Protein AF-A0A0F8YXJ5-F1 (afdb_monomer_lite)

Radius of gyration: 25.7 Å; chains: 1; bounding box: 85×58×63 Å

pLDDT: mean 85.73, std 15.36, range [35.12, 98.81]

Secondary structure (DSSP, 8-state):
--TTSS---HHHHHSS-HHHHHHHHHHHHTT----------GGG--SS---------PPPPPHHHHTT--TT------------------SSS---S-SPPSS-EEE---TT---BTT----TTSPPPPEEEEE-TT-EEEEEEEEEESS-EES-EEEEPPEEETTEEE-GGGEEEEEEEEP--TTT----TTS----TT-----BEEEEESS--SEE--BTTTTBEEEEEEEEEE--TTPPSEEEEEEEEEE-TTSPPEEEEEEEEE-SSPPPPGGG-S--B-----HHHHHHHHT--TTSHHHHHHHHHHHHHHHHTTB-------SSSSTT--S--SS----

InterPro domains:
  IPR025150 Glycoside hydrolase 123, catalytic domain [PF13320] (287-345)
  IPR053850 Glycoside hydrolase 123, N-terminal domain [PF22680] (141-253)

Structure (mmCIF, N/CA/C/O backbone):
data_AF-A0A0F8YXJ5-F1
#
_entry.id   AF-A0A0F8YXJ5-F1
#
loop_
_atom_site.group_PDB
_atom_site.id
_atom_site.type_symbol
_atom_site.label_atom_id
_atom_site.label_alt_id
_atom_site.label_comp_id
_atom_site.label_asym_id
_atom_site.label_entity_id
_atom_site.label_seq_id
_atom_site.pdbx_PDB_ins_code
_atom_site.Cartn_x
_atom_site.Cartn_y
_atom_site.Cartn_z
_atom_site.occupancy
_atom_site.B_iso_or_equiv
_atom_site.auth_seq_id
_atom_site.auth_comp_id
_atom_site.auth_asym_id
_atom_site.auth_atom_id
_atom_site.pdbx_PDB_model_num
ATOM 1 N N . LYS A 1 1 ? 3.476 -35.874 -25.634 1.00 48.56 1 LYS A N 1
ATOM 2 C CA . LYS A 1 1 ? 4.358 -35.783 -24.441 1.00 48.56 1 LYS A CA 1
ATOM 3 C C . LYS A 1 1 ? 3.962 -34.541 -23.647 1.00 48.56 1 LYS A C 1
ATOM 5 O O . LYS A 1 1 ? 4.053 -33.469 -24.218 1.00 48.56 1 LYS A O 1
ATOM 10 N N . GLY A 1 2 ? 3.468 -34.685 -22.413 1.00 49.31 2 GLY A 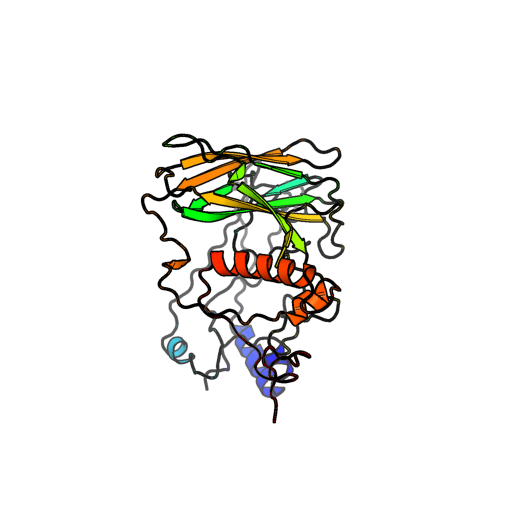N 1
ATOM 11 C CA . GLY A 1 2 ? 3.299 -33.595 -21.433 1.00 49.31 2 GLY A CA 1
ATOM 12 C C . GLY A 1 2 ? 2.369 -32.432 -21.817 1.00 49.31 2 GLY A C 1
ATOM 13 O O . GLY A 1 2 ? 1.224 -32.380 -21.392 1.00 49.31 2 GLY A O 1
ATOM 14 N N . ASP A 1 3 ? 2.834 -31.513 -22.652 1.00 54.78 3 ASP A N 1
ATOM 15 C CA . ASP A 1 3 ? 2.291 -30.159 -22.849 1.00 54.78 3 ASP A CA 1
ATOM 16 C C . ASP A 1 3 ? 0.826 -30.042 -23.318 1.00 54.78 3 ASP A C 1
ATOM 18 O O . ASP A 1 3 ? 0.301 -28.933 -23.389 1.00 54.78 3 ASP A O 1
ATOM 22 N N . LEU A 1 4 ? 0.134 -31.136 -23.643 1.00 55.03 4 LEU A N 1
ATOM 23 C CA . LEU A 1 4 ? -1.261 -31.114 -24.112 1.00 55.03 4 LEU A CA 1
ATOM 24 C C . LEU A 1 4 ? -2.270 -30.712 -23.023 1.00 55.03 4 LEU A C 1
ATOM 26 O O . LEU A 1 4 ? -3.293 -30.121 -23.346 1.00 55.03 4 LEU A O 1
ATOM 30 N N . TYR A 1 5 ? -1.979 -30.978 -21.747 1.00 57.97 5 TYR A N 1
ATOM 31 C CA . TYR A 1 5 ? -2.957 -30.809 -20.660 1.00 57.97 5 TYR A CA 1
ATOM 32 C C . TYR A 1 5 ? -2.822 -29.513 -19.855 1.00 57.97 5 TYR A C 1
ATOM 34 O O . TYR A 1 5 ? -3.711 -29.156 -19.077 1.00 57.97 5 TYR A O 1
ATOM 42 N N . ALA A 1 6 ? -1.708 -28.807 -20.017 1.00 65.19 6 ALA A N 1
ATOM 43 C CA . ALA A 1 6 ? -1.513 -27.521 -19.378 1.00 65.19 6 ALA A CA 1
ATOM 44 C C . ALA A 1 6 ? -2.332 -26.433 -20.069 1.00 65.19 6 ALA A C 1
ATOM 46 O O . ALA A 1 6 ? -2.378 -26.381 -21.301 1.00 65.19 6 ALA A O 1
ATOM 47 N N . VAL A 1 7 ? -2.892 -25.514 -19.282 1.00 69.00 7 VAL A N 1
ATOM 48 C CA . VAL A 1 7 ? -3.597 -24.341 -19.807 1.00 69.00 7 VAL A CA 1
ATOM 49 C C . VAL A 1 7 ? -2.574 -23.443 -20.523 1.00 69.00 7 VAL A C 1
ATOM 51 O O . VAL A 1 7 ? -1.651 -22.939 -19.878 1.00 69.00 7 VAL A O 1
ATOM 54 N N . PRO A 1 8 ? -2.658 -23.281 -21.857 1.00 65.94 8 PRO A N 1
ATOM 55 C CA . PRO A 1 8 ? -1.751 -22.426 -22.598 1.00 65.94 8 PRO A CA 1
ATOM 56 C C . PRO A 1 8 ? -2.106 -20.966 -22.318 1.00 65.94 8 PRO A C 1
ATOM 58 O O . PRO A 1 8 ? -3.279 -20.600 -22.257 1.00 65.94 8 PRO A O 1
ATOM 61 N N . ASN A 1 9 ? -1.095 -20.112 -22.180 1.00 65.44 9 ASN A N 1
ATOM 62 C CA . ASN A 1 9 ? -1.345 -18.674 -22.177 1.00 65.44 9 ASN A CA 1
ATOM 63 C C . ASN A 1 9 ? -1.668 -18.176 -23.607 1.00 65.44 9 ASN A C 1
ATOM 65 O O . ASN A 1 9 ? -1.418 -18.894 -24.582 1.00 65.44 9 ASN A O 1
ATOM 69 N N . PRO A 1 10 ? -2.194 -16.951 -23.767 1.00 61.22 10 PRO A N 1
ATOM 70 C CA . PRO A 1 10 ? -2.614 -16.462 -25.085 1.00 61.22 10 PRO A CA 1
ATOM 71 C C . PRO A 1 10 ? -1.497 -16.354 -26.114 1.00 61.22 10 PRO A C 1
ATOM 73 O O . PRO A 1 10 ? -1.710 -16.720 -27.265 1.00 61.22 10 PRO A O 1
ATOM 76 N N . TYR A 1 11 ? -0.287 -15.976 -25.698 1.00 62.50 11 TYR A N 1
ATOM 77 C CA . TYR A 1 11 ? 0.891 -16.009 -26.566 1.00 62.50 11 TYR A CA 1
ATOM 78 C C . TYR A 1 11 ? 1.130 -17.421 -27.127 1.00 62.50 11 TYR A C 1
ATOM 80 O O . TYR A 1 11 ? 1.292 -17.613 -28.329 1.00 62.50 11 TYR A O 1
ATOM 88 N N . GLN A 1 12 ? 1.072 -18.447 -26.275 1.00 69.50 12 GLN A N 1
ATOM 89 C CA . GLN A 1 12 ? 1.216 -19.833 -26.720 1.00 69.50 12 GLN A CA 1
ATOM 90 C C . GLN A 1 12 ? 0.107 -20.232 -27.692 1.00 69.50 12 GLN A C 1
ATOM 92 O O . GLN A 1 12 ? 0.412 -20.864 -28.692 1.00 69.50 12 GLN A O 1
ATOM 97 N N . LEU A 1 13 ? -1.151 -19.863 -27.432 1.00 72.19 13 LEU A N 1
ATOM 98 C CA . LEU A 1 13 ? -2.273 -20.141 -28.339 1.00 72.19 13 LEU A CA 1
ATOM 99 C C . LEU A 1 13 ? -2.159 -19.414 -29.686 1.00 72.19 13 LEU A C 1
ATOM 101 O O . LEU A 1 13 ? -2.653 -19.934 -30.688 1.00 72.19 13 LEU A O 1
ATOM 105 N N . ALA A 1 14 ? -1.561 -18.224 -29.711 1.00 74.75 14 ALA A N 1
ATOM 106 C CA . ALA A 1 14 ? -1.359 -17.436 -30.924 1.00 74.75 14 ALA A CA 1
ATOM 107 C C . ALA A 1 14 ? -0.254 -18.021 -31.817 1.00 74.75 14 ALA A C 1
ATOM 109 O O . ALA A 1 14 ? -0.396 -18.029 -33.034 1.00 74.75 14 ALA A O 1
ATOM 110 N N . HIS A 1 15 ? 0.806 -18.570 -31.220 1.00 78.69 15 HIS A N 1
ATOM 111 C CA . HIS A 1 15 ? 1.962 -19.117 -31.944 1.00 78.69 15 HIS A CA 1
ATOM 112 C C . HIS A 1 15 ? 1.938 -20.649 -32.104 1.00 78.69 15 HIS A C 1
ATOM 114 O O . HIS A 1 15 ? 2.907 -21.251 -32.568 1.00 78.69 15 HIS A O 1
ATOM 120 N N . MET A 1 16 ? 0.847 -21.308 -31.709 1.00 80.88 16 MET A N 1
ATOM 121 C CA . MET A 1 16 ? 0.686 -22.754 -31.850 1.00 80.88 16 MET A CA 1
ATOM 122 C C . MET A 1 16 ? 0.271 -23.119 -33.275 1.00 80.88 16 MET A C 1
ATOM 124 O O . MET A 1 16 ? -0.593 -22.467 -33.857 1.00 80.88 16 MET A O 1
ATOM 128 N N . LYS A 1 17 ? 0.825 -24.215 -33.814 1.00 88.81 17 LYS A N 1
ATOM 129 C CA . LYS A 1 17 ? 0.359 -24.781 -35.090 1.00 88.81 17 LYS A CA 1
ATOM 130 C C . LYS A 1 17 ? -1.160 -25.044 -35.025 1.00 88.81 17 LYS A C 1
ATOM 132 O O . LYS A 1 17 ? -1.603 -25.575 -34.000 1.00 88.81 17 LYS A O 1
ATOM 137 N N . PRO A 1 18 ? -1.941 -24.735 -36.079 1.00 87.75 18 PRO A N 1
ATOM 138 C CA . PRO A 1 18 ? -3.405 -24.836 -36.057 1.00 87.75 18 PRO A CA 1
ATOM 139 C C . PRO A 1 18 ? -3.940 -26.185 -35.558 1.00 87.75 18 PRO A C 1
ATOM 141 O O . PRO A 1 18 ? -4.789 -26.214 -34.667 1.00 87.75 18 PRO A O 1
ATOM 144 N N . ASP A 1 19 ? -3.380 -27.298 -36.037 1.00 88.50 19 ASP A N 1
ATOM 145 C CA . ASP A 1 19 ? -3.823 -28.642 -35.640 1.00 88.50 19 ASP A CA 1
ATOM 146 C C . ASP A 1 19 ? -3.564 -28.925 -34.157 1.00 88.50 19 ASP A C 1
ATOM 148 O O . ASP A 1 19 ? -4.415 -29.462 -33.447 1.00 88.50 19 ASP A O 1
ATOM 152 N N . VAL A 1 20 ? -2.410 -28.485 -33.649 1.00 82.75 20 VAL A N 1
ATOM 153 C CA . VAL A 1 20 ? -2.047 -28.631 -32.232 1.00 82.75 20 VAL A CA 1
ATOM 154 C C . VAL A 1 20 ? -2.956 -27.766 -31.358 1.00 82.75 20 VAL A C 1
ATOM 156 O O . VAL A 1 20 ? -3.421 -28.225 -30.313 1.00 82.75 20 VAL A O 1
ATOM 159 N N . LYS A 1 21 ? -3.263 -26.538 -31.799 1.00 84.12 21 LYS A N 1
ATOM 160 C CA . LYS A 1 21 ? -4.196 -25.631 -31.117 1.00 84.12 21 LYS A CA 1
ATOM 161 C C . LYS A 1 21 ? -5.587 -26.250 -31.016 1.00 84.12 21 LYS A C 1
ATOM 163 O O . LYS A 1 21 ? -6.163 -26.250 -29.931 1.00 84.12 21 LYS A O 1
ATOM 168 N N . LYS A 1 22 ? -6.098 -26.815 -32.114 1.00 86.00 22 LYS A N 1
ATOM 169 C CA . LYS A 1 22 ? -7.407 -27.479 -32.169 1.00 86.00 22 LYS A CA 1
ATOM 170 C C . LYS A 1 22 ? -7.492 -28.639 -31.176 1.00 86.00 22 LYS A C 1
ATOM 172 O O . LYS A 1 22 ? -8.403 -28.661 -30.353 1.00 86.00 22 LYS A O 1
ATOM 177 N N . VAL A 1 23 ? -6.519 -29.555 -31.201 1.00 85.62 23 VAL A N 1
ATOM 178 C CA . VAL A 1 23 ? -6.471 -30.700 -30.270 1.00 85.62 23 VAL A CA 1
ATOM 179 C C . VAL A 1 23 ? -6.397 -30.224 -28.821 1.00 85.62 23 VAL A C 1
ATOM 181 O O . VAL A 1 23 ? -7.104 -30.735 -27.956 1.00 85.62 23 VAL A O 1
ATOM 184 N N . LYS A 1 24 ? -5.569 -29.215 -28.541 1.00 81.25 24 LYS A N 1
ATOM 185 C CA . LYS A 1 24 ? -5.387 -28.710 -27.181 1.00 81.25 24 LYS A CA 1
ATOM 186 C C . LYS A 1 24 ? -6.633 -28.008 -26.634 1.00 81.25 24 LYS A C 1
ATOM 188 O O . LYS A 1 24 ? -6.986 -28.236 -25.482 1.00 81.25 24 LYS A O 1
ATOM 193 N N . LEU A 1 25 ? -7.317 -27.196 -27.441 1.00 83.19 25 LEU A N 1
ATOM 194 C CA . LEU A 1 25 ? -8.587 -26.575 -27.049 1.00 83.19 25 LEU A CA 1
ATOM 195 C C . LEU A 1 25 ? -9.679 -27.624 -26.813 1.00 83.19 25 LEU A C 1
ATOM 197 O O . LEU A 1 25 ? -10.401 -27.512 -25.828 1.00 83.19 25 LEU A O 1
ATOM 201 N N . ALA A 1 26 ? -9.750 -28.672 -27.640 1.00 85.56 26 ALA A N 1
ATOM 202 C CA . ALA A 1 26 ? -10.679 -29.781 -27.423 1.00 85.56 26 ALA A CA 1
ATOM 203 C C . ALA A 1 26 ? -10.410 -30.505 -26.089 1.00 85.56 26 ALA A C 1
ATOM 205 O O . ALA A 1 26 ? -11.341 -30.749 -25.330 1.00 85.56 26 ALA A O 1
ATOM 206 N N . LEU A 1 27 ? -9.143 -30.772 -25.750 1.00 80.31 27 LEU A N 1
ATOM 207 C CA . LEU A 1 27 ? -8.768 -31.376 -24.463 1.00 80.31 27 LEU A CA 1
ATOM 208 C C . LEU A 1 27 ? -9.036 -30.465 -23.258 1.00 80.31 27 LEU A C 1
ATOM 210 O O . LEU A 1 27 ? -9.329 -30.955 -22.173 1.00 80.31 27 LEU A O 1
ATOM 214 N N . LEU A 1 28 ? -8.913 -29.145 -23.404 1.00 78.88 28 LEU A N 1
ATOM 215 C CA . LEU A 1 28 ? -9.309 -28.213 -22.345 1.00 78.88 28 LEU A CA 1
ATOM 216 C C . LEU A 1 28 ? -10.826 -28.168 -22.184 1.00 78.88 28 LEU A C 1
ATOM 218 O O . LEU A 1 28 ? -11.300 -28.099 -21.054 1.00 78.88 28 LEU A O 1
ATOM 222 N N . ALA A 1 29 ? -11.572 -28.258 -23.288 1.00 83.12 29 ALA A N 1
ATOM 223 C CA . ALA A 1 29 ? -13.027 -28.276 -23.265 1.00 83.12 29 ALA A CA 1
ATOM 224 C C . ALA A 1 29 ? -13.567 -29.418 -22.388 1.00 83.12 29 ALA A C 1
ATOM 226 O O . ALA A 1 29 ? -14.470 -29.195 -21.590 1.00 83.12 29 ALA A O 1
ATOM 227 N N . THR A 1 30 ? -12.938 -30.601 -22.430 1.00 84.62 30 THR A N 1
ATOM 228 C CA . THR A 1 30 ? -13.329 -31.750 -21.587 1.00 84.62 30 THR A CA 1
ATOM 229 C C . THR A 1 30 ? -13.060 -31.551 -20.091 1.00 84.62 30 THR A C 1
ATOM 231 O O . THR A 1 30 ? -13.427 -32.402 -19.283 1.00 84.62 30 THR A O 1
ATOM 234 N N . ARG A 1 31 ? -12.355 -30.481 -19.701 1.00 80.75 31 ARG A N 1
ATOM 235 C CA . ARG A 1 31 ? -12.066 -30.154 -18.298 1.00 80.75 31 ARG A CA 1
ATOM 236 C C . ARG A 1 31 ? -13.088 -29.201 -17.696 1.00 80.75 31 ARG A C 1
ATOM 238 O O . ARG A 1 31 ? -13.166 -29.137 -16.470 1.00 80.75 31 ARG A O 1
ATOM 245 N N . TYR A 1 32 ? -13.840 -28.473 -18.521 1.00 83.56 32 TYR A N 1
ATOM 246 C CA . TYR A 1 32 ? -14.947 -27.672 -18.021 1.00 83.56 32 TYR A CA 1
ATOM 247 C C . TYR A 1 32 ? -16.063 -28.608 -17.584 1.00 83.56 32 TYR A C 1
ATOM 249 O O . TYR A 1 32 ? -16.500 -29.484 -18.326 1.00 83.56 32 TYR A O 1
ATOM 257 N N . ARG A 1 33 ? -16.484 -28.430 -16.338 1.00 84.44 33 ARG A N 1
ATOM 258 C CA . ARG A 1 33 ? -17.651 -29.084 -15.771 1.00 84.44 33 ARG A CA 1
ATOM 259 C C . ARG A 1 33 ? -18.612 -27.979 -15.389 1.00 84.44 33 ARG A C 1
ATOM 261 O O . ARG A 1 33 ? -18.206 -27.039 -14.707 1.00 84.44 33 ARG A O 1
ATOM 268 N N . THR A 1 34 ? -19.846 -28.106 -15.839 1.00 85.38 34 THR A N 1
ATOM 269 C CA . THR A 1 34 ? -20.927 -27.205 -15.463 1.00 85.38 34 THR A CA 1
ATOM 270 C C . THR A 1 34 ? -21.766 -27.919 -14.421 1.00 85.38 34 THR A C 1
ATOM 272 O O . THR A 1 34 ? -22.132 -29.077 -14.607 1.00 85.38 34 THR A O 1
ATOM 275 N N . LEU A 1 35 ? -22.023 -27.244 -13.306 1.00 83.69 35 LEU A N 1
ATOM 276 C CA . LEU A 1 35 ? -23.136 -27.601 -12.444 1.00 83.69 35 LEU A CA 1
ATOM 277 C C . LEU A 1 35 ? -24.339 -26.834 -12.996 1.00 83.69 35 LEU A C 1
ATOM 279 O O . LEU A 1 35 ? -24.379 -25.609 -12.877 1.00 83.69 35 LEU A O 1
ATOM 283 N N . ASP A 1 36 ? -25.244 -27.537 -13.679 1.00 75.62 36 ASP A N 1
ATOM 284 C CA . ASP A 1 36 ? -26.491 -26.947 -14.179 1.00 75.62 36 ASP A CA 1
ATOM 285 C C . ASP A 1 36 ? -27.362 -26.454 -13.012 1.00 75.62 36 ASP A C 1
ATOM 287 O O . ASP A 1 36 ? -27.085 -26.785 -11.859 1.00 75.62 36 ASP A O 1
ATOM 291 N N . ALA A 1 37 ? -28.379 -25.637 -13.317 1.00 67.69 37 ALA A N 1
ATOM 292 C CA . ALA A 1 37 ? -29.220 -24.893 -12.372 1.00 67.69 37 ALA A CA 1
ATOM 293 C C . ALA A 1 37 ? -29.463 -25.626 -11.036 1.00 67.69 37 ALA A C 1
ATOM 295 O O . ALA A 1 37 ? -30.353 -26.464 -10.908 1.00 67.69 37 ALA A O 1
ATOM 296 N N . ALA A 1 38 ? -28.646 -25.294 -10.036 1.00 81.12 38 ALA A N 1
ATOM 297 C CA . ALA A 1 38 ? -28.841 -25.738 -8.671 1.00 81.12 38 ALA A CA 1
ATOM 298 C C . ALA A 1 38 ? -29.762 -24.726 -7.990 1.00 81.12 38 ALA A C 1
ATOM 300 O O . ALA A 1 38 ? -29.343 -23.604 -7.694 1.00 81.12 38 ALA A O 1
ATOM 301 N N . ASP A 1 39 ? -31.014 -25.117 -7.761 1.00 86.31 39 ASP A N 1
ATOM 302 C CA . ASP A 1 39 ? -31.952 -24.287 -7.017 1.00 86.31 39 ASP A CA 1
ATOM 303 C C . ASP A 1 39 ? -31.422 -24.061 -5.601 1.00 86.31 39 ASP A C 1
ATOM 305 O O . ASP A 1 39 ? -31.266 -24.990 -4.802 1.00 86.31 39 ASP A O 1
ATOM 309 N N . LEU A 1 40 ? -31.133 -22.801 -5.279 1.00 85.00 40 LEU A N 1
ATOM 310 C CA . LEU A 1 40 ? -30.778 -22.429 -3.919 1.00 85.00 40 LEU A CA 1
ATOM 311 C C . LEU A 1 40 ? -32.050 -22.407 -3.061 1.00 85.00 40 LEU A C 1
ATOM 313 O O . LEU A 1 40 ? -33.080 -21.878 -3.490 1.00 85.00 40 LEU A O 1
ATOM 317 N N . PRO A 1 41 ? -32.009 -22.945 -1.831 1.00 87.25 41 PRO A N 1
ATOM 318 C CA . PRO A 1 41 ? -33.193 -23.040 -0.992 1.00 87.25 41 PRO A CA 1
ATOM 319 C C . PRO A 1 41 ? -33.697 -21.643 -0.608 1.00 87.25 41 PRO A C 1
ATOM 321 O O . PRO A 1 41 ? -33.150 -21.002 0.287 1.00 87.25 41 PRO A O 1
ATOM 324 N N . LEU A 1 42 ? -34.793 -21.188 -1.228 1.00 87.00 42 LEU A N 1
ATOM 325 C CA . LEU A 1 42 ? -35.387 -19.865 -0.968 1.00 87.00 42 LEU A CA 1
ATOM 326 C C . LEU A 1 42 ? -35.747 -19.650 0.508 1.00 87.00 42 LEU A C 1
ATOM 328 O O . LEU A 1 42 ? -35.669 -18.536 1.012 1.00 87.00 42 LEU A O 1
ATOM 332 N N . LYS A 1 43 ? -36.088 -20.729 1.225 1.00 90.19 43 LYS A N 1
ATOM 333 C CA . LYS A 1 43 ? -36.379 -20.703 2.669 1.00 90.19 43 LYS A CA 1
ATOM 334 C C . LYS A 1 43 ? -35.160 -20.361 3.536 1.00 90.19 43 LYS A C 1
ATOM 336 O O . LYS A 1 43 ? -35.340 -19.993 4.690 1.00 90.19 43 LYS A O 1
ATOM 341 N N . ALA A 1 44 ? -33.944 -20.509 3.007 1.00 89.00 44 ALA A N 1
ATOM 342 C CA . ALA A 1 44 ? -32.712 -20.133 3.695 1.00 89.00 44 ALA A CA 1
ATOM 343 C C . ALA A 1 44 ? -32.376 -18.642 3.529 1.00 89.00 44 ALA A C 1
ATOM 345 O O . ALA A 1 44 ? -31.515 -18.131 4.246 1.00 89.00 44 ALA A O 1
ATOM 346 N N . LEU A 1 45 ? -33.045 -17.936 2.605 1.00 89.31 45 LEU A N 1
ATOM 347 C CA . LEU A 1 45 ? -32.878 -16.496 2.461 1.00 89.31 45 LEU A CA 1
ATOM 348 C C . LEU A 1 45 ? -33.447 -15.778 3.682 1.00 89.31 45 LEU A C 1
ATOM 350 O O . LEU A 1 45 ? -34.545 -16.065 4.159 1.00 89.31 45 LEU A O 1
ATOM 354 N N . ARG A 1 46 ? -32.701 -14.787 4.157 1.00 92.00 46 ARG A N 1
ATOM 355 C CA . ARG A 1 46 ? -33.098 -13.914 5.262 1.00 92.00 46 ARG A CA 1
ATOM 356 C C . ARG A 1 46 ? -33.132 -12.460 4.817 1.00 92.00 46 ARG A C 1
ATOM 358 O O . ARG A 1 46 ? -32.485 -12.079 3.843 1.00 92.00 46 ARG A O 1
ATOM 365 N N . LYS A 1 47 ? -33.851 -11.623 5.565 1.00 91.38 47 LYS A N 1
ATOM 366 C CA . LYS A 1 47 ? -33.757 -10.167 5.403 1.00 91.38 47 LYS A CA 1
ATOM 367 C C . LYS A 1 47 ? -32.315 -9.711 5.662 1.00 91.38 47 LYS A C 1
ATOM 369 O O . LYS A 1 47 ? -31.692 -10.160 6.624 1.00 91.38 47 LYS A O 1
ATOM 374 N N . GLY A 1 48 ? -31.813 -8.811 4.819 1.00 91.75 48 GLY A N 1
ATOM 375 C CA . GLY A 1 48 ? -30.440 -8.307 4.876 1.00 91.75 48 GLY A CA 1
ATOM 376 C C . GLY A 1 48 ? -29.487 -9.058 3.942 1.00 91.75 48 GLY A C 1
ATOM 377 O O . GLY A 1 48 ? -29.869 -9.472 2.849 1.00 91.75 48 GLY A O 1
ATOM 378 N N . VAL A 1 49 ? -28.231 -9.199 4.368 1.00 91.50 49 VAL A N 1
ATOM 379 C CA . VAL A 1 49 ? -27.152 -9.762 3.544 1.00 91.50 49 VAL A CA 1
ATOM 380 C C . VAL A 1 49 ? -27.220 -11.292 3.536 1.00 91.50 49 VAL A C 1
ATOM 382 O O . VAL A 1 49 ? -27.213 -11.945 4.589 1.00 91.50 49 VAL A O 1
ATOM 385 N N . ASN A 1 50 ? -27.248 -11.855 2.328 1.00 90.88 50 ASN A N 1
ATOM 386 C CA . ASN A 1 50 ? -27.160 -13.287 2.061 1.00 90.88 50 ASN A CA 1
ATOM 387 C C . ASN A 1 50 ? -25.868 -13.551 1.280 1.00 90.88 50 ASN A C 1
ATOM 389 O O . ASN A 1 50 ? -25.580 -12.839 0.322 1.00 90.88 50 ASN A O 1
ATOM 393 N N . VAL A 1 51 ? -25.097 -14.558 1.692 1.00 89.94 51 VAL A N 1
ATOM 394 C CA . VAL A 1 51 ? -23.791 -14.884 1.101 1.00 89.94 51 VAL A CA 1
ATOM 395 C C . VAL A 1 51 ? -23.857 -16.277 0.490 1.00 89.94 51 VAL A C 1
ATOM 397 O O . VAL A 1 51 ? -24.202 -17.235 1.180 1.00 89.94 51 VAL A O 1
ATOM 400 N N . LEU A 1 52 ? -23.503 -16.389 -0.790 1.00 87.75 52 LEU A N 1
ATOM 401 C CA . LEU A 1 52 ? -23.253 -17.668 -1.448 1.00 87.75 52 LEU A CA 1
ATOM 402 C C . LEU A 1 52 ? -21.749 -17.947 -1.406 1.00 87.75 52 LEU A C 1
ATOM 404 O O . LEU A 1 52 ? -20.975 -17.275 -2.085 1.00 87.75 52 LEU A O 1
ATOM 408 N N . ALA A 1 53 ? -21.345 -18.940 -0.619 1.00 88.69 53 ALA A N 1
ATOM 409 C CA . ALA A 1 53 ? -19.973 -19.429 -0.608 1.00 88.69 53 ALA A CA 1
ATOM 410 C C . ALA A 1 53 ? -19.834 -20.608 -1.579 1.00 88.69 53 ALA A C 1
ATOM 412 O O . ALA A 1 53 ? -20.633 -21.543 -1.541 1.00 88.69 53 ALA A O 1
ATOM 413 N N . ILE A 1 54 ? -18.814 -20.565 -2.437 1.00 86.12 54 ILE A N 1
ATOM 414 C CA . ILE A 1 54 ? -18.456 -21.664 -3.338 1.00 86.12 54 ILE A CA 1
ATOM 415 C C . ILE A 1 54 ? -17.093 -22.181 -2.899 1.00 86.12 54 ILE A C 1
ATOM 417 O O . ILE A 1 54 ? -16.094 -21.469 -2.986 1.00 86.12 54 ILE A O 1
ATOM 421 N N . GLU A 1 55 ? -17.055 -23.427 -2.444 1.00 87.25 55 GLU A N 1
ATOM 422 C CA . GLU A 1 55 ? -15.816 -24.116 -2.114 1.00 87.25 55 GLU A CA 1
ATOM 423 C C . GLU A 1 55 ? -15.481 -25.121 -3.216 1.00 87.25 55 GLU A C 1
ATOM 425 O O . GLU A 1 55 ? -16.330 -25.902 -3.650 1.00 87.25 55 GLU A O 1
ATOM 430 N N . VAL A 1 56 ? -14.232 -25.106 -3.680 1.00 84.12 56 VAL A N 1
ATOM 431 C CA . VAL A 1 56 ? -13.748 -26.057 -4.681 1.00 84.12 56 VAL A CA 1
ATOM 432 C C . VAL A 1 56 ? -12.707 -26.961 -4.047 1.00 84.12 56 VAL A C 1
ATOM 434 O O . VAL A 1 56 ? -11.597 -26.539 -3.729 1.00 84.12 56 VAL A O 1
ATOM 437 N N . HIS A 1 57 ? -13.062 -28.235 -3.927 1.00 85.94 57 HIS A N 1
ATOM 438 C CA . HIS A 1 57 ? -12.176 -29.275 -3.423 1.00 85.94 57 HIS A CA 1
ATOM 439 C C . HIS A 1 57 ? -11.323 -29.812 -4.568 1.00 85.94 57 HIS A C 1
ATOM 441 O O . HIS A 1 57 ? -11.824 -30.440 -5.504 1.00 85.94 57 HIS A O 1
ATOM 447 N N . ARG A 1 58 ? -10.014 -29.552 -4.515 1.00 81.75 58 ARG A N 1
ATOM 448 C CA . ARG A 1 58 ? -9.066 -30.161 -5.453 1.00 81.75 58 ARG A CA 1
ATOM 449 C C . ARG A 1 58 ? -8.754 -31.592 -5.024 1.00 81.75 58 ARG A C 1
ATOM 451 O O . ARG A 1 58 ? -8.540 -31.844 -3.843 1.00 81.75 58 ARG A O 1
ATOM 458 N N . SER A 1 59 ? -8.622 -32.505 -5.982 1.00 76.31 59 SER A N 1
ATOM 459 C CA . SER A 1 59 ? -7.940 -33.775 -5.721 1.00 76.31 59 SER A CA 1
ATOM 460 C C . SER A 1 59 ? -6.435 -33.549 -5.543 1.00 76.31 59 SER A C 1
ATOM 462 O O . SER A 1 59 ? -5.894 -32.478 -5.865 1.00 76.31 59 SER A O 1
ATOM 464 N N . ASP A 1 60 ? -5.727 -34.586 -5.107 1.00 77.12 60 ASP A N 1
ATOM 465 C CA . ASP A 1 60 ? -4.275 -34.612 -5.228 1.00 77.12 60 ASP A CA 1
ATOM 466 C C . ASP A 1 60 ? -3.833 -34.537 -6.690 1.00 77.12 60 ASP A C 1
ATOM 468 O O . ASP A 1 60 ? -4.558 -34.905 -7.626 1.00 77.12 60 ASP A O 1
ATOM 472 N N . TYR A 1 61 ? -2.621 -34.018 -6.887 1.00 73.50 61 TYR A N 1
ATOM 473 C CA . TYR A 1 61 ? -1.989 -34.022 -8.194 1.00 73.50 61 TYR A CA 1
ATOM 474 C C . TYR A 1 61 ? -1.758 -35.468 -8.619 1.00 73.50 61 TYR A C 1
ATOM 476 O O . TYR A 1 61 ? -1.100 -36.234 -7.919 1.00 73.50 61 TYR A O 1
ATOM 484 N N . HIS A 1 62 ? -2.251 -35.832 -9.802 1.00 72.88 62 HIS A N 1
ATOM 485 C CA . HIS A 1 62 ? -1.906 -37.114 -10.406 1.00 72.88 62 HIS A CA 1
ATOM 486 C C . HIS A 1 62 ? -0.367 -37.255 -10.436 1.00 72.88 62 HIS A C 1
ATOM 488 O O . HIS A 1 62 ? 0.285 -36.297 -10.845 1.00 72.88 62 HIS A O 1
ATOM 494 N N . PRO A 1 63 ? 0.253 -38.404 -10.099 1.00 77.00 63 PRO A N 1
ATOM 495 C CA . PRO A 1 63 ? 1.717 -38.530 -10.019 1.00 77.00 63 PRO A CA 1
ATOM 496 C C . PRO A 1 63 ? 2.451 -38.082 -11.287 1.00 77.00 63 PRO A C 1
ATOM 498 O O . PRO A 1 63 ? 3.489 -37.432 -11.223 1.00 77.00 63 PRO A O 1
ATOM 501 N N . LYS A 1 64 ? 1.853 -38.337 -12.461 1.00 70.00 64 LYS A N 1
ATOM 502 C CA . LYS A 1 64 ? 2.342 -37.767 -13.726 1.00 70.00 64 LYS A CA 1
ATOM 503 C C . LYS A 1 64 ? 2.464 -36.244 -13.660 1.00 70.00 64 LYS A C 1
ATOM 505 O O . LYS A 1 64 ? 3.476 -35.757 -14.119 1.00 70.00 64 LYS A O 1
ATOM 510 N N . ALA A 1 65 ? 1.499 -35.498 -13.110 1.00 68.06 65 ALA A N 1
ATOM 511 C CA . ALA A 1 65 ? 1.523 -34.030 -12.990 1.00 68.06 65 ALA A CA 1
ATOM 512 C C . ALA A 1 65 ? 2.796 -33.508 -12.291 1.00 68.06 65 ALA A C 1
ATOM 514 O O . ALA A 1 65 ? 3.348 -32.491 -12.712 1.00 68.06 65 ALA A O 1
ATOM 515 N N . ALA A 1 66 ? 3.320 -34.245 -11.306 1.00 65.62 66 ALA A N 1
ATOM 516 C CA . ALA A 1 66 ? 4.571 -33.912 -10.624 1.00 65.62 66 ALA A CA 1
ATOM 517 C C . ALA A 1 66 ? 5.808 -33.995 -11.541 1.00 65.62 66 ALA A C 1
ATOM 519 O O . ALA A 1 66 ? 6.810 -33.339 -11.275 1.00 65.62 66 ALA A O 1
ATOM 520 N N . THR A 1 67 ? 5.739 -34.737 -12.654 1.00 66.06 67 THR A N 1
ATOM 521 C CA . THR A 1 67 ? 6.833 -34.851 -13.634 1.00 66.06 67 THR A CA 1
ATOM 522 C C . THR A 1 67 ? 6.776 -33.790 -14.744 1.00 66.06 67 THR A C 1
ATOM 524 O O . THR A 1 67 ? 7.611 -33.811 -15.646 1.00 66.06 67 THR A O 1
ATOM 527 N N . TYR A 1 68 ? 5.790 -32.878 -14.740 1.00 64.38 68 TYR A N 1
ATOM 528 C CA . TYR A 1 68 ? 5.635 -31.834 -15.777 1.00 64.38 68 TYR A CA 1
ATOM 529 C C . TYR A 1 68 ? 6.516 -30.601 -15.529 1.00 64.38 68 TYR A C 1
ATOM 531 O O . TYR A 1 68 ? 6.606 -29.720 -16.389 1.00 64.38 68 TYR A O 1
ATOM 539 N N . THR A 1 69 ? 7.200 -30.533 -14.388 1.00 53.75 69 THR A N 1
ATOM 540 C CA . THR A 1 69 ? 8.187 -29.499 -14.067 1.00 53.75 69 THR A CA 1
ATOM 541 C C . THR A 1 69 ? 9.489 -29.750 -14.826 1.00 53.75 69 THR A C 1
ATOM 543 O O . THR A 1 69 ? 10.513 -30.134 -14.272 1.00 53.75 69 THR A O 1
ATOM 546 N N . THR A 1 70 ? 9.487 -29.517 -16.138 1.00 51.00 70 THR A N 1
ATOM 547 C CA . THR A 1 70 ? 10.745 -29.449 -16.888 1.00 51.00 70 THR A CA 1
ATOM 548 C C . THR A 1 70 ? 11.277 -28.019 -16.875 1.00 51.00 70 THR A C 1
ATOM 550 O O . THR A 1 70 ? 10.513 -27.057 -16.954 1.00 51.00 70 THR A O 1
ATOM 553 N N . ARG A 1 71 ? 12.609 -27.865 -16.862 1.00 48.97 71 ARG A N 1
ATOM 554 C CA . ARG A 1 71 ? 13.344 -26.582 -16.977 1.00 48.97 71 ARG A CA 1
ATOM 555 C C . ARG A 1 71 ? 12.860 -25.674 -18.131 1.00 48.97 71 ARG A C 1
ATOM 557 O O . ARG A 1 71 ? 13.204 -24.496 -18.155 1.00 48.97 71 ARG A O 1
ATOM 564 N N . LYS A 1 72 ? 12.094 -26.216 -19.092 1.00 48.38 72 LYS A N 1
ATOM 565 C CA . LYS A 1 72 ? 11.598 -25.542 -20.302 1.00 48.38 72 LYS A CA 1
ATOM 566 C C . LYS A 1 72 ? 10.085 -25.260 -20.297 1.00 48.38 72 LYS A C 1
ATOM 568 O O . LYS A 1 72 ? 9.660 -24.331 -20.980 1.00 48.38 72 LYS A O 1
ATOM 573 N N . SER A 1 73 ? 9.273 -25.980 -19.517 1.00 52.31 73 SER A N 1
ATOM 574 C CA . SER A 1 73 ? 7.817 -25.792 -19.446 1.00 52.31 73 SER A CA 1
ATOM 575 C C . SER A 1 73 ? 7.418 -25.153 -18.113 1.00 52.31 73 SER A C 1
ATOM 577 O O . SER A 1 73 ? 7.111 -25.831 -17.139 1.00 52.31 73 SER A O 1
ATOM 579 N N . LYS A 1 74 ? 7.349 -23.815 -18.070 1.00 53.50 74 LYS A N 1
ATOM 580 C CA . LYS A 1 74 ? 6.733 -23.044 -16.963 1.00 53.50 74 LYS A CA 1
ATOM 581 C C . LYS A 1 74 ? 5.197 -23.180 -16.939 1.00 53.50 74 LYS A C 1
ATOM 583 O O . LYS A 1 74 ? 4.482 -22.199 -16.753 1.00 53.50 74 LYS A O 1
ATOM 588 N N . GLN A 1 75 ? 4.682 -24.358 -17.263 1.00 55.78 75 GLN A N 1
ATOM 589 C CA . GLN A 1 75 ? 3.260 -24.619 -17.398 1.00 55.78 75 GLN A CA 1
ATOM 590 C C . GLN A 1 75 ? 2.756 -25.229 -16.091 1.00 55.78 75 GLN A C 1
ATOM 592 O O . GLN A 1 75 ? 3.099 -26.358 -15.755 1.00 55.78 75 GLN A O 1
ATOM 597 N N . ALA A 1 76 ? 1.959 -24.464 -15.346 1.00 57.81 76 ALA A N 1
ATOM 598 C CA . ALA A 1 76 ? 1.294 -24.969 -14.156 1.00 57.81 76 ALA A CA 1
ATOM 599 C C . ALA A 1 76 ? 0.133 -25.880 -14.579 1.00 57.81 76 ALA A C 1
ATOM 601 O O . ALA A 1 76 ? -0.760 -25.465 -15.323 1.00 57.81 76 ALA A O 1
ATOM 602 N N . TRP A 1 77 ? 0.132 -27.126 -14.104 1.00 68.12 77 TRP A N 1
ATOM 603 C CA . TRP A 1 77 ? -1.092 -27.917 -14.086 1.00 68.12 77 TRP A CA 1
ATOM 604 C C . TRP A 1 77 ? -2.015 -27.299 -13.033 1.00 68.12 77 TRP A C 1
ATOM 606 O O . TRP A 1 77 ? -1.739 -27.406 -11.846 1.00 68.12 77 TRP A O 1
ATOM 616 N N . LEU A 1 78 ? -3.090 -26.632 -13.449 1.00 71.19 78 LEU A N 1
ATOM 617 C CA . LEU A 1 78 ? -4.116 -26.126 -12.531 1.00 71.19 78 LEU A CA 1
ATOM 618 C C . LEU A 1 78 ? -5.154 -27.234 -12.328 1.00 71.19 78 LEU A C 1
ATOM 620 O O . LEU A 1 78 ? -5.867 -27.509 -13.289 1.00 71.19 78 LEU A O 1
ATOM 624 N N . PRO A 1 79 ? -5.230 -27.923 -11.175 1.00 72.88 79 PRO A N 1
ATOM 625 C CA . PRO A 1 79 ? -6.080 -29.107 -11.024 1.00 72.88 79 PRO A CA 1
ATOM 626 C C . PRO A 1 79 ? -7.575 -28.764 -11.065 1.00 72.88 79 PRO A C 1
ATOM 628 O O . PRO A 1 79 ? -8.339 -29.475 -11.715 1.00 72.88 79 PRO A O 1
ATOM 631 N N . CYS A 1 80 ? -7.968 -27.643 -10.463 1.00 79.06 80 CYS A N 1
ATOM 632 C CA . CYS A 1 80 ? -9.324 -27.104 -10.483 1.00 79.06 80 CYS A CA 1
ATOM 633 C C . CYS A 1 80 ? -9.287 -25.570 -10.403 1.00 79.06 80 CYS A C 1
ATOM 635 O O . CYS A 1 80 ? -8.335 -24.996 -9.872 1.00 79.06 80 CYS A O 1
ATOM 637 N N . ALA A 1 81 ? -10.323 -24.918 -10.921 1.00 80.12 81 ALA A N 1
ATOM 638 C CA . ALA A 1 81 ? -10.582 -23.491 -10.758 1.00 80.12 81 ALA A CA 1
ATOM 639 C C . ALA A 1 81 ? -12.072 -23.227 -11.017 1.00 80.12 81 ALA A C 1
ATOM 641 O O . ALA A 1 81 ? -12.680 -23.935 -11.822 1.00 80.12 81 ALA A O 1
ATOM 642 N N . VAL A 1 82 ? -12.639 -22.199 -10.379 1.00 85.19 82 VAL A N 1
ATOM 643 C CA . VAL A 1 82 ? -13.918 -21.620 -10.815 1.00 85.19 82 VAL A CA 1
ATOM 644 C C . VAL A 1 82 ? -13.627 -20.729 -12.017 1.00 85.19 82 VAL A C 1
ATOM 646 O O . VAL A 1 82 ? -12.747 -19.872 -11.954 1.00 85.19 82 VAL A O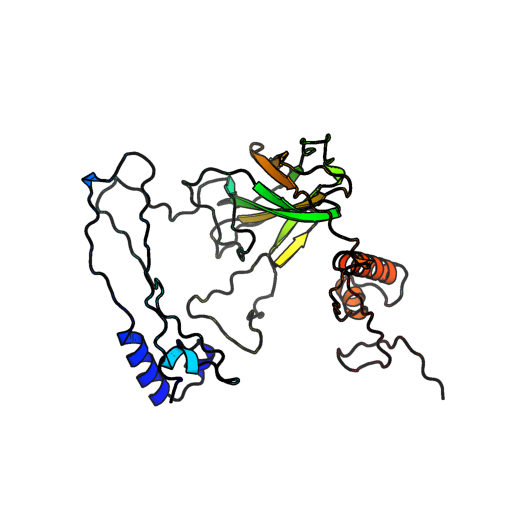 1
ATOM 649 N N . VAL A 1 83 ? -14.319 -20.972 -13.126 1.00 81.12 83 VAL A N 1
ATOM 650 C CA . VAL A 1 83 ? -14.074 -20.272 -14.400 1.00 81.12 83 VAL A CA 1
ATOM 651 C C . VAL A 1 83 ? -15.137 -19.211 -14.646 1.00 81.12 83 VAL A C 1
ATOM 653 O O . VAL A 1 83 ? -14.818 -18.125 -15.122 1.00 81.12 83 VAL A O 1
ATOM 656 N N . ASP A 1 84 ? -16.381 -19.541 -14.316 1.00 83.25 84 ASP A N 1
ATOM 657 C CA . ASP A 1 84 ? -17.539 -18.668 -14.411 1.00 83.25 84 ASP A CA 1
ATOM 658 C C . ASP A 1 84 ? -18.558 -19.076 -13.341 1.00 83.25 84 ASP A C 1
ATOM 660 O O . ASP A 1 84 ? -18.529 -20.202 -12.834 1.00 83.25 84 ASP A O 1
ATOM 664 N N . GLY A 1 85 ? -19.442 -18.151 -12.990 1.00 85.69 85 GLY A N 1
ATOM 665 C CA . GLY A 1 85 ? -20.517 -18.364 -12.036 1.00 85.69 85 GLY A CA 1
ATOM 666 C C . GLY A 1 85 ? -21.620 -17.338 -12.249 1.00 85.69 85 GLY A C 1
ATOM 667 O O . GLY A 1 85 ? -21.369 -16.133 -12.303 1.00 85.69 85 GLY A O 1
ATOM 668 N N . ARG A 1 86 ? -22.863 -17.812 -12.342 1.00 86.81 86 ARG A N 1
ATOM 669 C CA . ARG A 1 86 ? -24.042 -16.961 -12.495 1.00 86.81 86 ARG A CA 1
ATOM 670 C C . ARG A 1 86 ? -25.054 -17.294 -11.411 1.00 86.81 86 ARG A C 1
ATOM 672 O O . ARG A 1 86 ? -25.530 -18.418 -11.335 1.00 86.81 86 ARG A O 1
ATOM 679 N N . LEU A 1 87 ? -25.401 -16.288 -10.616 1.00 86.19 87 LEU A N 1
ATOM 680 C CA . LEU A 1 87 ? -26.534 -16.336 -9.700 1.00 86.19 87 LEU A CA 1
ATOM 681 C C . LEU A 1 87 ? -27.685 -15.539 -10.317 1.00 86.19 87 LEU A C 1
ATOM 683 O O . LEU A 1 87 ? -27.508 -14.375 -10.683 1.00 86.19 87 LEU A O 1
ATOM 687 N N . THR A 1 88 ? -28.847 -16.169 -10.453 1.00 85.38 88 THR A N 1
ATOM 688 C CA . THR A 1 88 ? -30.074 -15.536 -10.947 1.00 85.38 88 THR A CA 1
ATOM 689 C C . THR A 1 88 ? -31.186 -15.663 -9.924 1.00 85.38 88 THR A C 1
ATOM 691 O O . THR A 1 88 ? -31.265 -16.646 -9.196 1.00 85.38 88 THR A O 1
ATOM 694 N N . VAL A 1 89 ? -32.053 -14.662 -9.895 1.00 84.00 89 VAL A N 1
ATOM 695 C CA . VAL A 1 89 ? -33.261 -14.632 -9.079 1.00 84.00 89 VAL A CA 1
ATOM 696 C C . VAL A 1 89 ? -34.350 -13.960 -9.901 1.00 84.00 89 VAL A C 1
ATOM 698 O O . VAL A 1 89 ? -34.090 -12.958 -10.569 1.00 84.00 89 VAL A O 1
ATOM 701 N N . GLU A 1 90 ? -35.549 -14.529 -9.882 1.00 85.19 90 GLU A N 1
ATOM 702 C CA . GLU A 1 90 ? -36.730 -13.911 -10.476 1.00 85.19 90 GLU A CA 1
ATOM 703 C C . GLU A 1 90 ? -37.484 -13.114 -9.402 1.00 85.19 90 GLU A C 1
ATOM 705 O O . GLU A 1 90 ? -37.642 -13.566 -8.267 1.00 85.19 90 GLU A O 1
ATOM 710 N N . GLY A 1 91 ? -37.940 -11.908 -9.751 1.00 83.25 91 GLY A N 1
ATOM 711 C CA . GLY A 1 91 ? -38.651 -11.003 -8.842 1.00 83.25 91 GLY A CA 1
ATOM 712 C C . GLY A 1 91 ? -37.778 -9.910 -8.210 1.00 83.25 91 GLY A C 1
ATOM 713 O O . GLY A 1 91 ? -36.580 -9.807 -8.455 1.00 83.25 91 GLY A O 1
ATOM 714 N N . ALA A 1 92 ? -38.404 -9.050 -7.401 1.00 83.38 92 ALA A N 1
ATOM 715 C CA . ALA A 1 92 ? -37.795 -7.824 -6.861 1.00 83.38 92 ALA A CA 1
ATOM 716 C C . ALA A 1 92 ? -37.261 -7.955 -5.416 1.00 83.38 92 ALA A C 1
ATOM 718 O O . ALA A 1 92 ? -36.888 -6.960 -4.799 1.00 83.38 92 ALA A O 1
ATOM 719 N N . GLY A 1 93 ? -37.254 -9.166 -4.846 1.00 85.44 93 GLY A N 1
ATOM 720 C CA . GLY A 1 93 ? -36.934 -9.397 -3.429 1.00 85.44 93 GLY A CA 1
ATOM 721 C C . GLY A 1 93 ? -35.441 -9.453 -3.086 1.00 85.44 93 GLY A C 1
ATOM 722 O O . GLY A 1 93 ? -35.097 -9.558 -1.911 1.00 85.44 93 GLY A O 1
ATOM 723 N N . VAL A 1 94 ? -34.556 -9.412 -4.085 1.00 86.38 94 VAL A N 1
ATOM 724 C CA . VAL A 1 94 ? -33.103 -9.552 -3.920 1.00 86.38 94 VAL A CA 1
ATOM 725 C C . VAL A 1 94 ? -32.392 -8.526 -4.795 1.00 86.38 94 VAL A C 1
ATOM 727 O O . VAL A 1 94 ? -32.750 -8.326 -5.953 1.00 86.38 94 VAL A O 1
ATOM 730 N N . VAL A 1 95 ? -31.356 -7.898 -4.243 1.00 87.81 95 VAL A N 1
ATOM 731 C CA . VAL A 1 95 ? -30.512 -6.924 -4.944 1.00 87.81 95 VAL A CA 1
ATOM 732 C C . VAL A 1 95 ? -29.101 -7.492 -5.054 1.00 87.81 95 VAL A C 1
ATOM 734 O O . VAL A 1 95 ? -28.524 -7.921 -4.057 1.00 87.81 95 VAL A O 1
ATOM 737 N N . ALA A 1 96 ? -28.537 -7.505 -6.262 1.00 87.69 96 ALA A N 1
ATOM 738 C CA . ALA A 1 96 ? -27.168 -7.963 -6.481 1.00 87.69 96 ALA A CA 1
ATOM 739 C C . ALA A 1 96 ? -26.144 -6.942 -5.954 1.00 87.69 96 ALA A C 1
ATOM 741 O O . ALA A 1 96 ? -26.233 -5.753 -6.253 1.00 87.69 96 ALA A O 1
ATOM 742 N N . ASN A 1 97 ? -25.101 -7.412 -5.269 1.00 88.06 97 ASN A N 1
ATOM 743 C CA . ASN A 1 97 ? -23.978 -6.609 -4.758 1.00 88.06 97 ASN A CA 1
ATOM 744 C C . ASN A 1 97 ? -22.909 -6.285 -5.826 1.00 88.06 97 ASN A C 1
ATOM 746 O O . ASN A 1 97 ? -21.748 -6.058 -5.507 1.00 88.06 97 ASN A O 1
ATOM 750 N N . ARG A 1 98 ? -23.285 -6.284 -7.111 1.00 85.38 98 ARG A N 1
ATOM 751 C CA . ARG A 1 98 ? -22.366 -6.184 -8.262 1.00 85.38 98 ARG A CA 1
ATOM 752 C C . ARG A 1 98 ? -22.178 -4.772 -8.823 1.00 85.38 98 ARG A C 1
ATOM 754 O O . ARG A 1 98 ? -21.527 -4.609 -9.856 1.00 85.38 98 ARG A O 1
ATOM 761 N N . ALA A 1 99 ? -22.814 -3.776 -8.221 1.00 86.94 99 ALA A N 1
ATOM 762 C CA . ALA A 1 99 ? -22.707 -2.390 -8.649 1.00 86.94 99 ALA A CA 1
ATOM 763 C C . ALA A 1 99 ? -21.786 -1.621 -7.702 1.00 86.94 99 ALA A C 1
ATOM 765 O O . ALA A 1 99 ? -21.828 -1.830 -6.489 1.00 86.94 99 ALA A O 1
ATOM 766 N N . ARG A 1 100 ? -20.998 -0.697 -8.263 1.00 90.38 100 ARG A N 1
ATOM 767 C CA . ARG A 1 100 ? -20.219 0.253 -7.467 1.00 90.38 100 ARG A CA 1
ATOM 768 C C . ARG A 1 100 ? -21.171 1.042 -6.553 1.00 90.38 100 ARG A C 1
ATOM 770 O O . ARG A 1 100 ? -22.175 1.562 -7.054 1.00 90.38 100 ARG A O 1
ATOM 777 N N . PRO A 1 101 ? -20.871 1.162 -5.252 1.00 91.19 101 PRO A N 1
ATOM 778 C CA . PRO A 1 101 ? -21.677 1.965 -4.342 1.00 91.19 101 PRO A CA 1
ATOM 779 C C . PRO A 1 101 ? -21.701 3.438 -4.750 1.00 91.19 101 PRO A C 1
ATOM 781 O O . PRO A 1 101 ? -20.729 3.960 -5.293 1.00 91.19 101 PRO A O 1
ATOM 784 N N . LYS A 1 102 ? -22.821 4.108 -4.476 1.00 91.44 102 LYS A N 1
ATOM 785 C CA . LYS A 1 102 ? -22.969 5.548 -4.696 1.00 91.44 102 LYS A CA 1
ATOM 786 C C . LYS A 1 102 ? -22.240 6.340 -3.614 1.00 91.44 102 LYS A C 1
ATOM 788 O O . LYS A 1 102 ? -22.369 6.026 -2.433 1.00 91.44 102 LYS A O 1
ATOM 793 N N . GLY A 1 103 ? -21.543 7.398 -4.018 1.00 91.94 103 GLY A N 1
ATOM 794 C CA . GLY A 1 103 ? -20.775 8.262 -3.133 1.00 91.94 103 GLY A CA 1
ATOM 795 C C . GLY A 1 103 ? -19.463 7.639 -2.655 1.00 91.94 103 GLY A C 1
ATOM 796 O O . GLY A 1 103 ? -18.956 6.671 -3.219 1.00 91.94 103 GLY A O 1
ATOM 797 N N . LEU A 1 104 ? -18.899 8.238 -1.604 1.00 93.31 104 LEU A N 1
ATOM 798 C CA . LEU A 1 104 ? -17.620 7.829 -1.033 1.00 93.31 104 LEU A CA 1
ATOM 799 C C . LEU A 1 104 ? -17.730 6.457 -0.352 1.00 93.31 104 LEU A C 1
ATOM 801 O O . LEU A 1 104 ? -18.556 6.258 0.538 1.00 93.31 104 LEU A O 1
ATOM 805 N N . GLN A 1 105 ? -16.826 5.553 -0.705 1.00 94.38 105 GLN A N 1
ATOM 806 C CA . GLN A 1 105 ? -16.626 4.264 -0.058 1.00 94.38 105 GLN A CA 1
ATOM 807 C C . GLN A 1 105 ? -15.187 4.164 0.448 1.00 94.38 105 GLN A C 1
ATOM 809 O O . GLN A 1 105 ? -14.246 4.569 -0.235 1.00 94.38 105 GLN A O 1
ATOM 814 N N . ILE A 1 106 ? -15.011 3.578 1.631 1.00 96.94 106 ILE A N 1
ATOM 815 C CA . ILE A 1 106 ? -13.701 3.169 2.139 1.00 96.94 106 ILE A CA 1
ATOM 816 C C . ILE A 1 106 ? -13.771 1.688 2.491 1.00 96.94 106 ILE A C 1
ATOM 818 O O . ILE A 1 106 ? -14.715 1.271 3.161 1.00 96.94 106 ILE A O 1
ATOM 822 N N . TRP A 1 107 ? -12.792 0.903 2.043 1.00 97.31 107 TRP A N 1
ATOM 823 C CA . TRP A 1 107 ? -12.735 -0.536 2.316 1.00 97.31 107 TRP A CA 1
ATOM 824 C C . TRP A 1 107 ? -11.309 -1.028 2.578 1.00 97.31 107 TRP A C 1
ATOM 826 O O . TRP A 1 107 ? -10.327 -0.335 2.296 1.00 97.31 107 TRP A O 1
ATOM 836 N N . ASN A 1 108 ? -11.212 -2.239 3.130 1.00 97.12 108 ASN A N 1
ATOM 837 C CA . ASN A 1 108 ? -9.960 -2.937 3.407 1.00 97.12 108 ASN A CA 1
ATOM 838 C C . ASN A 1 108 ? -9.649 -3.899 2.243 1.00 97.12 108 ASN A C 1
ATOM 840 O O . ASN A 1 108 ? -10.331 -4.916 2.122 1.00 97.12 108 ASN A O 1
ATOM 844 N N . PRO A 1 109 ? -8.668 -3.611 1.374 1.00 95.00 109 PRO A N 1
ATOM 845 C CA . PRO A 1 109 ? -8.211 -4.571 0.370 1.00 95.00 109 PRO A CA 1
ATOM 846 C C . PRO A 1 109 ? -7.261 -5.599 1.009 1.00 95.00 109 PRO A C 1
ATOM 848 O O . PRO A 1 109 ? -6.682 -5.332 2.072 1.00 95.00 109 PRO A O 1
ATOM 851 N N . ASP A 1 110 ? -7.011 -6.737 0.349 1.00 89.25 110 ASP A N 1
ATOM 852 C CA . ASP A 1 110 ? -5.831 -7.527 0.708 1.00 89.25 110 ASP A CA 1
ATOM 853 C C . ASP A 1 110 ? -4.579 -6.709 0.370 1.00 89.25 110 ASP A C 1
ATOM 855 O O . ASP A 1 110 ? -4.488 -6.061 -0.675 1.00 89.25 110 ASP A O 1
ATOM 859 N N . ARG A 1 111 ? -3.577 -6.727 1.255 1.00 86.19 111 ARG A N 1
ATOM 860 C CA . ARG A 1 111 ? -2.364 -5.930 1.045 1.00 86.19 111 ARG A CA 1
ATOM 861 C C . ARG A 1 111 ? -1.576 -6.342 -0.206 1.00 86.19 111 ARG A C 1
ATOM 863 O O . ARG A 1 111 ? -0.769 -5.553 -0.690 1.00 86.19 111 ARG A O 1
ATOM 870 N N . ASN A 1 112 ? -1.780 -7.572 -0.674 1.00 85.94 112 ASN A N 1
ATOM 871 C CA . ASN A 1 112 ? -1.130 -8.168 -1.833 1.00 85.94 112 ASN A CA 1
ATOM 872 C C . ASN A 1 112 ? -1.944 -7.989 -3.123 1.00 85.94 112 ASN A C 1
ATOM 874 O O . ASN A 1 112 ? -1.463 -8.369 -4.198 1.00 85.94 112 ASN A O 1
ATOM 878 N N . ASP A 1 113 ? -3.151 -7.419 -3.038 1.00 84.56 113 ASP A N 1
ATOM 879 C CA . ASP A 1 113 ? -3.982 -7.176 -4.209 1.00 84.56 113 ASP A CA 1
ATOM 880 C C . ASP A 1 113 ? -3.370 -6.106 -5.110 1.00 84.56 113 ASP A C 1
ATOM 882 O O . ASP A 1 113 ? -2.893 -5.051 -4.681 1.00 84.56 113 ASP A O 1
ATOM 886 N N . ARG A 1 114 ? -3.431 -6.370 -6.415 1.00 83.31 114 ARG A N 1
ATOM 887 C CA . ARG A 1 114 ? -3.048 -5.408 -7.449 1.00 83.31 114 ARG A CA 1
ATOM 888 C C . ARG A 1 114 ? -4.251 -4.563 -7.819 1.00 83.31 114 ARG A C 1
ATOM 890 O O . ARG A 1 114 ? -4.982 -4.890 -8.754 1.00 83.31 114 ARG A O 1
ATOM 897 N N . LEU A 1 115 ? -4.431 -3.477 -7.082 1.00 88.00 115 LEU A N 1
ATOM 898 C CA . LEU A 1 115 ? -5.561 -2.578 -7.259 1.00 88.00 115 LEU A CA 1
ATOM 899 C C . LEU A 1 115 ? -5.496 -1.829 -8.593 1.00 88.00 115 LEU A C 1
ATOM 901 O O . LEU A 1 115 ? -4.424 -1.509 -9.112 1.00 88.00 115 LEU A O 1
ATOM 905 N N . SER A 1 116 ? -6.676 -1.516 -9.119 1.00 86.44 116 SER A N 1
ATOM 906 C CA . SER A 1 116 ? -6.880 -0.739 -10.338 1.00 86.44 116 SER A CA 1
ATOM 907 C C . SER A 1 116 ? -8.000 0.283 -10.155 1.00 86.44 116 SER A C 1
ATOM 909 O O . SER A 1 116 ? -8.765 0.203 -9.195 1.00 86.44 116 SER A O 1
ATOM 911 N N . GLY A 1 117 ? -8.150 1.213 -11.102 1.00 83.81 117 GLY A N 1
ATOM 912 C CA . GLY A 1 117 ? -9.245 2.198 -11.097 1.00 83.81 117 GLY A CA 1
ATOM 913 C C . GLY A 1 117 ? -10.656 1.595 -11.177 1.00 83.81 117 GLY A C 1
ATOM 914 O O . GLY A 1 117 ? -11.647 2.292 -10.996 1.00 83.81 117 GLY A O 1
ATOM 915 N N . ALA A 1 118 ? -10.770 0.289 -11.425 1.00 84.75 118 ALA A N 1
ATOM 916 C CA . ALA A 1 118 ? -12.040 -0.420 -11.508 1.00 84.75 118 ALA A CA 1
ATOM 917 C C . ALA A 1 118 ? -12.461 -1.125 -10.214 1.00 84.75 118 ALA A C 1
ATOM 919 O O . ALA A 1 118 ? -13.577 -1.636 -10.158 1.00 84.75 118 ALA A O 1
ATOM 920 N N . GLU A 1 119 ? -11.607 -1.146 -9.190 1.00 88.62 119 GLU A N 1
ATOM 921 C CA . GLU A 1 119 ? -11.925 -1.798 -7.919 1.00 88.62 119 GLU A CA 1
ATOM 922 C C . GLU A 1 119 ? -12.937 -0.979 -7.102 1.00 88.62 119 GLU A C 1
ATOM 924 O O . GLU A 1 119 ? -12.964 0.258 -7.149 1.00 88.62 119 GLU A O 1
ATOM 929 N N . TYR A 1 120 ? -13.777 -1.681 -6.352 1.00 93.00 120 TYR A N 1
ATOM 930 C CA . TYR A 1 120 ? -14.633 -1.150 -5.293 1.00 93.00 120 TYR A CA 1
ATOM 931 C C . TYR A 1 120 ? -14.825 -2.248 -4.243 1.00 93.00 120 TYR A C 1
ATOM 933 O O . TYR A 1 120 ? -14.752 -3.432 -4.570 1.00 93.00 120 TYR A O 1
ATOM 941 N N . GLY A 1 121 ? -15.031 -1.867 -2.984 1.00 92.25 121 GLY A N 1
ATOM 942 C CA . GLY A 1 121 ? -15.282 -2.838 -1.917 1.00 92.25 121 GLY A CA 1
ATOM 943 C C . GLY A 1 121 ? -16.679 -3.445 -2.036 1.00 92.25 121 GLY A C 1
ATOM 944 O O . GLY A 1 121 ? -17.577 -2.810 -2.597 1.00 92.25 121 GLY A O 1
ATOM 945 N N . ASP A 1 122 ? -16.903 -4.631 -1.466 1.00 91.56 122 ASP A N 1
ATOM 946 C CA . ASP A 1 122 ? -18.264 -5.170 -1.365 1.00 91.56 122 ASP A CA 1
ATOM 947 C C . ASP A 1 122 ? -19.147 -4.177 -0.575 1.00 91.56 122 ASP A C 1
ATOM 949 O O . ASP A 1 122 ? -18.791 -3.817 0.552 1.00 91.56 122 ASP A O 1
ATOM 953 N N . PRO A 1 123 ? -20.283 -3.703 -1.129 1.00 90.88 123 PRO A N 1
ATOM 954 C CA . PRO A 1 123 ? -21.175 -2.758 -0.447 1.00 90.88 123 PRO A CA 1
ATOM 955 C C . PRO A 1 123 ? -21.702 -3.249 0.905 1.00 90.88 123 PRO A C 1
ATOM 957 O O . PRO A 1 123 ? -22.184 -2.443 1.699 1.00 90.88 123 PRO A O 1
ATOM 960 N N . ASN A 1 124 ? -21.672 -4.559 1.145 1.00 91.44 124 ASN A N 1
ATOM 961 C CA . ASN A 1 124 ? -22.211 -5.189 2.341 1.00 91.44 124 ASN A CA 1
ATOM 962 C C . ASN A 1 124 ? -21.137 -5.506 3.384 1.00 91.44 124 ASN A C 1
ATOM 964 O O . ASN A 1 124 ? -21.479 -5.936 4.488 1.00 91.44 124 ASN A O 1
ATOM 968 N N . GLU A 1 125 ? -19.857 -5.320 3.056 1.00 91.25 125 GLU A N 1
ATOM 969 C CA . GLU A 1 125 ? -18.786 -5.481 4.027 1.00 91.25 125 GLU A CA 1
ATOM 970 C C . GLU A 1 125 ? -18.597 -4.192 4.834 1.00 91.25 125 GLU A C 1
ATOM 972 O O . GLU A 1 125 ? -18.372 -3.122 4.262 1.00 91.25 125 GLU A O 1
ATOM 977 N N . PRO A 1 126 ? -18.671 -4.258 6.177 1.00 93.44 126 PRO A N 1
ATOM 978 C CA . PRO A 1 126 ? -18.353 -3.104 6.995 1.00 93.44 126 PRO A CA 1
ATOM 979 C C . PRO A 1 126 ? -16.856 -2.806 6.904 1.00 93.44 126 PRO A C 1
ATOM 981 O O . PRO A 1 126 ? -16.030 -3.717 6.816 1.00 93.44 126 PRO A O 1
ATOM 984 N N . LEU A 1 127 ? -16.503 -1.527 7.017 1.00 96.06 127 LEU A N 1
ATOM 985 C CA . LEU A 1 127 ? -15.116 -1.117 7.200 1.00 96.06 127 LEU A CA 1
ATOM 986 C C . LEU A 1 127 ? -14.560 -1.735 8.493 1.00 96.06 127 LEU A C 1
ATOM 988 O O . LEU A 1 127 ? -15.096 -1.513 9.581 1.00 96.06 127 LEU A O 1
ATOM 992 N N . LYS A 1 128 ? -13.476 -2.497 8.370 1.00 96.88 128 LYS A N 1
ATOM 993 C CA . LYS A 1 128 ? -12.771 -3.148 9.479 1.00 96.88 128 LYS A CA 1
ATOM 994 C C . LYS A 1 128 ? -11.555 -2.312 9.895 1.00 96.88 128 LYS A C 1
ATOM 996 O O . LYS A 1 128 ? -11.091 -1.469 9.116 1.00 96.88 128 LYS A O 1
ATOM 1001 N N . PRO A 1 129 ? -11.002 -2.541 11.100 1.00 97.88 129 PRO A N 1
ATOM 1002 C CA . PRO A 1 129 ? -9.696 -2.006 11.450 1.00 97.88 129 PRO A CA 1
ATOM 1003 C C . PRO A 1 129 ? -8.640 -2.350 10.394 1.00 97.88 129 PRO A C 1
ATOM 1005 O O . PRO A 1 129 ? -8.645 -3.430 9.807 1.00 97.88 129 PRO A O 1
ATOM 1008 N N . MET A 1 130 ? -7.725 -1.419 10.148 1.00 97.94 130 MET A N 1
ATOM 1009 C CA . MET A 1 130 ? -6.518 -1.699 9.386 1.00 97.94 130 MET A CA 1
ATOM 1010 C C . MET A 1 130 ? -5.502 -2.356 10.320 1.00 97.94 130 MET A C 1
ATOM 1012 O O . MET A 1 130 ? -4.860 -1.677 11.127 1.00 97.94 130 MET A O 1
ATOM 1016 N N . ASP A 1 131 ? -5.361 -3.671 10.189 1.00 97.62 131 ASP A N 1
ATOM 1017 C CA . ASP A 1 131 ? -4.425 -4.453 10.988 1.00 97.62 131 ASP A CA 1
ATOM 1018 C C . ASP A 1 131 ? -3.029 -4.488 10.342 1.00 97.62 131 ASP A C 1
ATOM 1020 O O . ASP A 1 131 ? -2.828 -4.882 9.185 1.00 97.62 131 ASP A O 1
ATOM 1024 N N . ILE A 1 132 ? -2.033 -4.073 11.117 1.00 98.31 132 ILE A N 1
ATOM 1025 C CA . ILE A 1 132 ? -0.615 -4.074 10.771 1.00 98.31 132 ILE A CA 1
ATOM 1026 C C . ILE A 1 132 ? 0.096 -4.994 11.762 1.00 98.31 132 ILE A C 1
ATOM 1028 O O . ILE A 1 132 ? -0.102 -4.905 12.970 1.00 98.31 132 ILE A O 1
ATOM 1032 N N . PHE A 1 133 ? 0.947 -5.876 11.251 1.00 98.06 133 PHE A N 1
ATOM 1033 C CA . PHE A 1 133 ? 1.754 -6.781 12.062 1.00 98.06 133 PHE A CA 1
ATOM 1034 C C . PHE A 1 133 ? 3.216 -6.429 11.853 1.00 98.06 133 PHE A C 1
ATOM 1036 O O . PHE A 1 133 ? 3.652 -6.290 10.708 1.00 98.06 133 PHE A O 1
ATOM 1043 N N . GLY A 1 134 ? 3.951 -6.255 12.946 1.00 97.69 134 GLY A N 1
ATOM 1044 C CA . GLY A 1 134 ? 5.329 -5.804 12.896 1.00 97.69 134 GLY A CA 1
ATOM 1045 C C . GLY A 1 134 ? 6.157 -6.190 14.110 1.00 97.69 134 GLY A C 1
ATOM 1046 O O . GLY A 1 134 ? 5.729 -6.939 14.984 1.00 97.69 134 GLY A O 1
ATOM 1047 N N . ALA A 1 135 ? 7.367 -5.658 14.143 1.00 98.31 135 ALA A N 1
ATOM 1048 C CA . ALA A 1 135 ? 8.388 -5.880 15.156 1.00 98.31 135 ALA A CA 1
ATOM 1049 C C . ALA A 1 135 ? 9.075 -4.543 15.485 1.00 98.31 135 ALA A C 1
ATOM 1051 O O . ALA A 1 135 ? 9.114 -3.668 14.614 1.00 98.31 135 ALA A O 1
ATOM 1052 N N . PRO A 1 136 ? 9.631 -4.360 16.696 1.00 98.25 136 PRO A N 1
ATOM 1053 C CA . PRO A 1 136 ? 10.465 -3.204 17.002 1.00 98.25 136 PRO A CA 1
ATOM 1054 C C . PRO A 1 136 ? 11.621 -3.072 16.007 1.00 98.25 136 PRO A C 1
ATOM 1056 O O . PRO A 1 136 ? 12.171 -4.082 15.560 1.00 98.25 136 PRO A O 1
ATOM 1059 N N . ASN A 1 137 ? 12.004 -1.830 15.705 1.00 97.44 137 ASN A N 1
ATOM 1060 C CA . ASN A 1 137 ? 13.074 -1.478 14.764 1.00 97.44 137 ASN A CA 1
ATOM 1061 C C . ASN A 1 137 ? 12.784 -1.827 13.288 1.00 97.44 137 ASN A C 1
ATOM 1063 O O . ASN A 1 137 ? 13.704 -2.038 12.503 1.00 97.44 137 ASN A O 1
ATOM 1067 N N . GLY A 1 138 ? 11.510 -1.920 12.895 1.00 96.44 138 GLY A N 1
ATOM 1068 C CA . GLY A 1 138 ? 11.121 -2.199 11.509 1.00 96.44 138 GLY A CA 1
ATOM 1069 C C . GLY A 1 138 ? 10.047 -1.266 10.967 1.00 96.44 138 GLY A C 1
ATOM 1070 O O . GLY A 1 138 ? 9.404 -0.531 11.712 1.00 96.44 138 GLY A O 1
ATOM 1071 N N . ALA A 1 139 ? 9.829 -1.324 9.653 1.00 96.50 139 ALA A N 1
ATOM 1072 C CA . ALA A 1 139 ? 8.806 -0.552 8.954 1.00 96.50 139 ALA A CA 1
ATOM 1073 C C . ALA A 1 139 ? 7.737 -1.482 8.369 1.00 96.50 139 ALA A C 1
ATOM 1075 O O . ALA A 1 139 ? 8.027 -2.311 7.507 1.00 96.50 139 ALA A O 1
ATOM 1076 N N . PHE A 1 140 ? 6.488 -1.331 8.810 1.00 97.62 140 PHE A N 1
ATOM 1077 C CA . PHE A 1 140 ? 5.390 -2.225 8.434 1.00 97.62 140 PHE A CA 1
ATOM 1078 C C . PHE A 1 140 ? 4.207 -1.433 7.920 1.00 97.62 140 PHE A C 1
ATOM 1080 O O . PHE A 1 140 ? 3.902 -0.362 8.439 1.00 97.62 140 PHE A O 1
ATOM 1087 N N . SER A 1 141 ? 3.542 -1.959 6.894 1.00 97.25 141 SER A N 1
ATOM 1088 C CA . SER A 1 141 ? 2.463 -1.236 6.231 1.00 97.25 141 SER A CA 1
ATOM 1089 C C . SER A 1 141 ? 1.124 -1.953 6.308 1.00 97.25 141 SER A C 1
ATOM 1091 O O . SER A 1 141 ? 1.060 -3.184 6.305 1.00 97.25 141 SER A O 1
ATOM 1093 N N . GLY A 1 142 ? 0.063 -1.159 6.336 1.00 97.12 142 GLY A N 1
ATOM 1094 C CA . GLY A 1 142 ? -1.299 -1.547 5.992 1.00 97.12 142 GLY A CA 1
ATOM 1095 C C . GLY A 1 142 ? -1.821 -0.647 4.877 1.00 97.12 142 GLY A C 1
ATOM 1096 O O . GLY A 1 142 ? -1.183 0.350 4.523 1.00 97.12 142 GLY A O 1
ATOM 1097 N N . GLN A 1 143 ? -2.977 -0.998 4.325 1.00 96.81 143 GLN A N 1
ATOM 1098 C CA . GLN A 1 143 ? -3.663 -0.147 3.365 1.00 96.81 143 GLN A CA 1
ATOM 1099 C C . GLN A 1 143 ? -5.178 -0.188 3.552 1.00 96.81 143 GLN A C 1
ATOM 1101 O O . GLN A 1 143 ? -5.744 -1.191 3.988 1.00 96.81 143 GLN A O 1
ATOM 1106 N N . ILE A 1 144 ? -5.807 0.924 3.192 1.00 97.94 144 ILE A N 1
ATOM 1107 C CA . ILE A 1 144 ? -7.229 1.030 2.868 1.00 97.94 144 ILE A CA 1
ATOM 1108 C C . ILE A 1 144 ? -7.351 1.616 1.470 1.00 97.94 144 ILE A C 1
ATOM 1110 O O . ILE A 1 144 ? -6.401 2.203 0.952 1.00 97.94 144 ILE A O 1
ATOM 1114 N N . VAL A 1 145 ? -8.519 1.495 0.856 1.00 97.81 145 VAL A N 1
ATOM 1115 C CA . VAL A 1 145 ? -8.798 2.173 -0.411 1.00 97.81 145 VAL A CA 1
ATOM 1116 C C . VAL A 1 145 ? -9.942 3.142 -0.223 1.00 97.81 145 VAL A C 1
ATOM 1118 O O . VAL A 1 145 ? -10.934 2.819 0.425 1.00 97.81 145 VAL A O 1
ATOM 1121 N N . VAL A 1 146 ? -9.790 4.326 -0.804 1.00 97.31 146 VAL A N 1
ATOM 1122 C CA . VAL A 1 146 ? -10.847 5.323 -0.933 1.00 97.31 146 VAL A CA 1
ATOM 1123 C C . VAL A 1 146 ? -11.371 5.253 -2.359 1.00 97.31 146 VAL A C 1
ATOM 1125 O O . VAL A 1 146 ? -10.595 5.352 -3.307 1.00 97.31 146 VAL A O 1
ATOM 1128 N N . GLY A 1 147 ? -12.675 5.076 -2.529 1.00 95.69 147 GLY A N 1
ATOM 1129 C CA . GLY A 1 147 ? -13.315 5.038 -3.838 1.00 95.69 147 GLY A CA 1
ATOM 1130 C C . GLY A 1 147 ? -14.591 5.859 -3.879 1.00 95.69 147 GLY A C 1
ATOM 1131 O O . GLY A 1 147 ? -15.154 6.209 -2.847 1.00 95.69 147 GLY A O 1
ATOM 1132 N N . SER A 1 148 ? -15.033 6.189 -5.084 1.00 95.06 148 SER A N 1
ATOM 1133 C CA . SER A 1 148 ? -16.273 6.927 -5.328 1.00 95.06 148 SER A CA 1
ATOM 1134 C C . SER A 1 148 ? -16.807 6.604 -6.721 1.00 95.06 148 SER A C 1
ATOM 1136 O O . SER A 1 148 ? -16.046 6.175 -7.592 1.00 95.06 148 SER A O 1
ATOM 1138 N N . ASP A 1 149 ? -18.106 6.791 -6.951 1.00 93.94 149 ASP A N 1
ATOM 1139 C CA . ASP A 1 149 ? -18.692 6.776 -8.298 1.00 93.94 149 ASP A CA 1
ATOM 1140 C C . ASP A 1 149 ? -18.523 8.113 -9.047 1.00 93.94 149 ASP A C 1
ATOM 1142 O O . ASP A 1 149 ? -18.796 8.185 -10.243 1.00 93.94 149 ASP A O 1
ATOM 1146 N N . GLY A 1 150 ? -18.016 9.146 -8.368 1.00 94.56 150 GLY A N 1
ATOM 1147 C CA . GLY A 1 150 ? -17.558 10.410 -8.951 1.00 94.56 150 GLY A CA 1
ATOM 1148 C C . GLY A 1 150 ? -16.072 10.691 -8.673 1.00 94.56 150 GLY A C 1
ATOM 1149 O O . GLY A 1 150 ? -15.397 9.866 -8.052 1.00 94.56 150 GLY A O 1
ATOM 1150 N N . PRO A 1 151 ? -15.545 11.850 -9.111 1.00 95.38 151 PRO A N 1
ATOM 1151 C CA . PRO A 1 151 ? -14.182 12.270 -8.790 1.00 95.38 151 PRO A CA 1
ATOM 1152 C C . PRO A 1 151 ? -13.957 12.403 -7.277 1.00 95.38 151 PRO A C 1
ATOM 1154 O O . PRO A 1 151 ? -14.870 12.764 -6.531 1.00 95.38 151 PRO A O 1
ATOM 1157 N N . ILE A 1 152 ? -12.731 12.143 -6.819 1.00 96.44 152 ILE A N 1
ATOM 1158 C CA . ILE A 1 152 ? -12.315 12.388 -5.431 1.00 96.44 152 ILE A CA 1
ATOM 1159 C C . ILE A 1 152 ? -11.438 13.638 -5.414 1.00 96.44 152 ILE A C 1
ATOM 1161 O O . ILE A 1 152 ? -10.320 13.623 -5.923 1.00 96.44 152 ILE A O 1
ATOM 1165 N N . VAL A 1 153 ? -11.933 14.706 -4.792 1.00 96.81 153 VAL A N 1
ATOM 1166 C CA . VAL A 1 153 ? -11.241 15.999 -4.683 1.00 96.81 153 VAL A CA 1
ATOM 1167 C C . VAL A 1 153 ? -10.854 16.258 -3.229 1.00 96.81 153 VAL A C 1
ATOM 1169 O O . VAL A 1 153 ? -11.610 15.932 -2.310 1.00 96.81 153 VAL A O 1
ATOM 1172 N N . GLY A 1 154 ? -9.680 16.855 -3.005 1.00 96.19 154 GLY A N 1
ATOM 1173 C CA . GLY A 1 154 ? -9.251 17.279 -1.668 1.00 96.19 154 GLY A CA 1
ATOM 1174 C C . GLY A 1 154 ? -9.059 16.119 -0.688 1.00 96.19 154 GLY A C 1
ATOM 1175 O O . GLY A 1 154 ? -9.372 16.255 0.497 1.00 96.19 154 GLY A O 1
ATOM 1176 N N . LEU A 1 155 ? -8.594 14.966 -1.181 1.00 97.81 155 LEU A N 1
ATOM 1177 C CA . LEU A 1 155 ? -8.303 13.809 -0.341 1.00 97.81 155 LEU A CA 1
ATOM 1178 C C . LEU A 1 155 ? -7.216 14.160 0.681 1.00 97.81 155 LEU A C 1
ATOM 1180 O O . LEU A 1 155 ? -6.150 14.656 0.330 1.00 97.81 155 LEU A O 1
ATOM 1184 N N . SER A 1 156 ? -7.461 13.850 1.949 1.00 97.06 156 SER A N 1
ATOM 1185 C CA . SER A 1 156 ? -6.457 13.917 3.007 1.00 97.06 156 SER A CA 1
ATOM 1186 C C . SER A 1 156 ? -6.649 12.757 3.968 1.00 97.06 156 SER A C 1
ATOM 1188 O O . SER A 1 156 ? -7.776 12.396 4.300 1.00 97.06 156 SER A O 1
ATOM 1190 N N . ALA A 1 157 ? -5.547 12.176 4.426 1.00 98.19 157 ALA A N 1
ATOM 1191 C CA . ALA A 1 157 ? -5.545 11.137 5.436 1.00 98.19 157 ALA A CA 1
ATOM 1192 C C . ALA A 1 157 ? -4.488 11.451 6.503 1.00 98.19 157 ALA A C 1
ATOM 1194 O O . ALA A 1 157 ? -3.344 11.781 6.185 1.00 98.19 157 ALA A O 1
ATOM 1195 N N . ARG A 1 158 ? -4.880 11.388 7.781 1.00 98.25 158 ARG A N 1
ATOM 1196 C CA . ARG A 1 158 ? -4.010 11.707 8.926 1.00 98.25 158 ARG A CA 1
ATOM 1197 C C . ARG A 1 158 ? -4.138 10.655 10.014 1.00 98.25 158 ARG A C 1
ATOM 1199 O O . ARG A 1 158 ? -5.245 10.377 10.472 1.00 98.25 158 ARG A O 1
ATOM 1206 N N . ALA A 1 159 ? -3.010 10.082 10.419 1.00 98.56 159 ALA A N 1
ATOM 1207 C CA . ALA A 1 159 ? -2.950 9.122 11.512 1.00 98.56 159 ALA A CA 1
ATOM 1208 C C . ALA A 1 159 ? -2.736 9.836 12.855 1.00 98.56 159 ALA A C 1
ATOM 1210 O O . ALA A 1 159 ? -2.031 10.843 12.924 1.00 98.56 159 ALA A O 1
ATOM 1211 N N . THR A 1 160 ? -3.334 9.314 13.923 1.00 98.75 160 THR A N 1
ATOM 1212 C CA . THR A 1 160 ? -3.001 9.710 15.298 1.00 98.75 160 THR A CA 1
ATOM 1213 C C . THR A 1 160 ? -1.788 8.942 15.807 1.00 98.75 160 THR A C 1
ATOM 1215 O O . THR A 1 160 ? -1.354 7.971 15.192 1.00 98.75 160 THR A O 1
ATOM 1218 N N . ASP A 1 161 ? -1.289 9.330 16.980 1.00 98.75 161 ASP A N 1
ATOM 1219 C CA . ASP A 1 161 ? -0.430 8.454 17.776 1.00 98.75 161 ASP A CA 1
ATOM 1220 C C . ASP A 1 161 ? -1.121 7.085 17.962 1.00 98.75 161 ASP A C 1
ATOM 1222 O O . ASP A 1 161 ? -2.355 7.014 18.073 1.00 98.75 161 ASP A O 1
ATOM 1226 N N . LEU A 1 162 ? -0.333 6.007 17.983 1.00 98.81 162 LEU A N 1
ATOM 1227 C CA . LEU A 1 162 ? -0.810 4.672 18.344 1.00 98.81 162 LEU A CA 1
ATOM 1228 C C . LEU A 1 162 ? -0.484 4.430 19.817 1.00 98.81 162 LEU A C 1
ATOM 1230 O O . LEU A 1 162 ? 0.677 4.511 20.222 1.00 98.81 162 LEU A O 1
ATOM 1234 N N . ILE A 1 163 ? -1.499 4.138 20.622 1.00 98.75 163 ILE A N 1
ATOM 1235 C CA . ILE A 1 163 ? -1.378 3.967 22.072 1.00 98.75 163 ILE A CA 1
ATOM 1236 C C . ILE A 1 163 ? -1.418 2.482 22.405 1.00 98.75 163 ILE A C 1
ATOM 1238 O O . ILE A 1 163 ? -2.301 1.767 21.934 1.00 98.75 163 ILE A O 1
ATOM 1242 N N . GLY A 1 164 ? -0.478 2.015 23.219 1.00 98.00 164 GLY A N 1
ATOM 1243 C CA . GLY A 1 164 ? -0.370 0.606 23.569 1.00 98.00 164 GLY A CA 1
ATOM 1244 C C . GLY A 1 164 ? 0.584 0.364 24.738 1.00 98.00 164 GLY A C 1
ATOM 1245 O O . GLY A 1 164 ? 0.875 1.278 25.518 1.00 98.00 164 GLY A O 1
ATOM 1246 N N . PRO A 1 165 ? 1.076 -0.873 24.892 1.00 95.69 165 PRO A N 1
ATOM 1247 C CA . PRO A 1 165 ? 2.025 -1.218 25.943 1.00 95.69 165 PRO A CA 1
ATOM 1248 C C . PRO A 1 165 ? 3.266 -0.319 25.915 1.00 95.69 165 PRO A C 1
ATOM 1250 O O . PRO A 1 165 ? 3.796 0.009 24.860 1.00 95.69 165 PRO A O 1
ATOM 1253 N N . GLY A 1 166 ? 3.758 0.105 27.078 1.00 90.50 166 GLY A N 1
ATOM 1254 C CA . GLY A 1 166 ? 4.962 0.943 27.146 1.00 90.50 166 GLY A CA 1
ATOM 1255 C C . GLY A 1 166 ? 4.804 2.372 26.604 1.00 90.50 166 GLY A C 1
ATOM 1256 O O . GLY A 1 166 ? 5.810 3.060 26.464 1.00 90.50 166 GLY A O 1
ATOM 1257 N N . GLY A 1 167 ? 3.577 2.835 26.328 1.00 95.44 167 GLY A N 1
ATOM 1258 C CA . GLY A 1 167 ? 3.283 4.232 26.006 1.00 95.44 167 GLY A CA 1
ATOM 1259 C C . GLY A 1 167 ? 2.710 4.421 24.604 1.00 95.44 167 GLY A C 1
ATOM 1260 O O . GLY A 1 167 ? 1.690 3.829 24.249 1.00 95.44 167 GLY A O 1
ATOM 1261 N N . LYS A 1 168 ? 3.333 5.300 23.815 1.00 97.38 168 LYS A N 1
ATOM 1262 C CA . LYS A 1 168 ? 2.842 5.678 22.487 1.00 97.38 168 LYS A CA 1
ATOM 1263 C C . LYS A 1 168 ? 3.902 5.511 21.410 1.00 97.38 168 LYS A C 1
ATOM 1265 O O . LYS A 1 168 ? 5.061 5.852 21.622 1.00 97.38 168 LYS A O 1
ATOM 1270 N N . ILE A 1 169 ? 3.468 5.081 20.232 1.00 98.56 169 ILE A N 1
ATOM 1271 C CA . ILE A 1 169 ? 4.202 5.275 18.984 1.00 98.56 169 ILE A CA 1
ATOM 1272 C C . ILE A 1 169 ? 3.676 6.588 18.392 1.00 98.56 169 ILE A C 1
ATOM 1274 O O . ILE A 1 169 ? 2.486 6.667 18.067 1.00 98.56 169 ILE A O 1
ATOM 1278 N N . PRO A 1 170 ? 4.501 7.647 18.317 1.00 98.44 170 PRO A N 1
ATOM 1279 C CA . PRO A 1 170 ? 4.031 8.954 17.882 1.00 98.44 170 PRO A CA 1
ATOM 1280 C C . PRO A 1 170 ? 3.631 8.925 16.404 1.00 98.44 170 PRO A C 1
ATOM 1282 O O . PRO A 1 170 ? 4.229 8.220 15.596 1.00 98.44 170 PRO A O 1
ATOM 1285 N N . SER A 1 171 ? 2.658 9.749 16.033 1.00 98.38 171 SER A N 1
ATOM 1286 C CA . SER A 1 171 ? 2.215 9.946 14.646 1.00 98.38 171 SER A CA 1
ATOM 1287 C C . SER A 1 171 ? 3.344 10.379 13.703 1.00 98.38 171 SER A C 1
ATOM 1289 O O . SER A 1 171 ? 3.286 10.073 12.518 1.00 98.38 171 SER A O 1
ATOM 1291 N N . SER A 1 172 ? 4.414 11.001 14.212 1.00 98.25 172 SER A N 1
ATOM 1292 C CA . SER A 1 172 ? 5.631 11.300 13.440 1.00 98.25 172 SER A CA 1
ATOM 1293 C C . SER A 1 172 ? 6.388 10.053 12.962 1.00 98.25 172 SER A C 1
ATOM 1295 O O . SER A 1 172 ? 7.148 10.133 12.001 1.00 98.25 172 SER A O 1
ATOM 1297 N N . ALA A 1 173 ? 6.168 8.894 13.591 1.00 98.31 173 ALA A N 1
ATOM 1298 C CA . ALA A 1 173 ? 6.691 7.604 13.148 1.00 98.31 173 ALA A CA 1
ATOM 1299 C C . ALA A 1 173 ? 5.797 6.929 12.087 1.00 98.31 173 ALA A C 1
ATOM 1301 O O . ALA A 1 173 ? 6.109 5.834 11.611 1.00 98.31 173 ALA A O 1
ATOM 1302 N N . ILE A 1 174 ? 4.681 7.562 11.713 1.00 98.56 174 ILE A N 1
ATOM 1303 C CA . ILE A 1 174 ? 3.694 7.033 10.775 1.00 98.56 174 ILE A CA 1
ATOM 1304 C C . ILE A 1 174 ? 3.742 7.845 9.482 1.00 98.56 174 ILE A C 1
ATOM 1306 O O . ILE A 1 174 ? 3.500 9.050 9.466 1.00 98.56 174 ILE A O 1
ATOM 1310 N N . ARG A 1 175 ? 4.005 7.164 8.369 1.00 97.94 175 ARG A N 1
ATOM 1311 C CA . ARG A 1 175 ? 3.934 7.739 7.023 1.00 97.94 175 ARG A CA 1
ATOM 1312 C C . ARG A 1 175 ? 2.617 7.358 6.369 1.00 97.94 175 ARG A C 1
ATOM 1314 O O . ARG A 1 175 ? 2.277 6.176 6.321 1.00 97.94 175 ARG A O 1
ATOM 1321 N N . VAL A 1 176 ? 1.908 8.348 5.836 1.00 98.50 176 VAL A N 1
ATOM 1322 C CA . VAL A 1 176 ? 0.698 8.150 5.030 1.00 98.50 176 VAL A CA 1
ATOM 1323 C C . VAL A 1 176 ? 1.039 8.472 3.583 1.00 98.50 176 VAL A C 1
ATOM 1325 O O . VAL A 1 176 ? 1.487 9.576 3.292 1.00 98.50 176 VAL A O 1
ATOM 1328 N N . ARG A 1 177 ? 0.845 7.505 2.690 1.00 97.94 177 ARG A N 1
ATOM 1329 C CA . ARG A 1 177 ? 1.179 7.607 1.267 1.00 97.94 177 ARG A CA 1
ATOM 1330 C C . ARG A 1 177 ? -0.007 7.202 0.409 1.00 97.94 177 ARG A C 1
ATOM 1332 O O . ARG A 1 177 ? -0.859 6.432 0.844 1.00 97.94 177 ARG A O 1
ATOM 1339 N N . TYR A 1 178 ? -0.050 7.696 -0.816 1.00 97.56 178 TYR A N 1
ATOM 1340 C CA . TYR A 1 178 ? -1.172 7.516 -1.730 1.00 97.56 178 TYR A CA 1
ATOM 1341 C C . TYR A 1 178 ? -0.711 6.733 -2.951 1.00 97.56 178 TYR A C 1
ATOM 1343 O O . TYR A 1 178 ? 0.364 6.998 -3.491 1.00 97.56 178 TYR A O 1
ATOM 1351 N N . GLY A 1 179 ? -1.507 5.754 -3.370 1.00 94.06 179 GLY A N 1
ATOM 1352 C CA . GLY A 1 179 ? -1.233 4.967 -4.562 1.00 94.06 179 GLY A CA 1
ATOM 1353 C C . GLY A 1 179 ? -1.187 5.864 -5.793 1.00 94.06 179 GLY A C 1
ATOM 1354 O O . GLY A 1 179 ? -2.135 6.599 -6.068 1.00 94.06 179 GLY A O 1
ATOM 1355 N N . LEU A 1 180 ? -0.099 5.769 -6.551 1.00 89.25 180 LEU A N 1
ATOM 1356 C CA . LEU A 1 180 ? 0.033 6.395 -7.857 1.00 89.25 180 LEU A CA 1
ATOM 1357 C C . LEU A 1 180 ? -0.473 5.427 -8.909 1.00 89.25 180 LEU A C 1
ATOM 1359 O O . LEU A 1 180 ? 0.051 4.321 -9.041 1.00 89.25 180 LEU A O 1
ATOM 1363 N N . LEU A 1 181 ? -1.514 5.839 -9.628 1.00 84.50 181 LEU A N 1
ATOM 1364 C CA . LEU A 1 181 ? -2.004 5.072 -10.757 1.00 84.50 181 LEU A CA 1
ATOM 1365 C C . LEU A 1 181 ? -0.951 5.145 -11.860 1.00 84.50 181 LEU A C 1
ATOM 1367 O O . LEU A 1 181 ? -0.683 6.226 -12.382 1.00 84.50 181 LEU A O 1
ATOM 1371 N N . ALA A 1 182 ? -0.375 4.001 -12.202 1.00 72.75 182 ALA A N 1
ATOM 1372 C CA . ALA A 1 182 ? 0.627 3.897 -13.239 1.00 72.75 182 ALA A CA 1
ATOM 1373 C C . ALA A 1 182 ? 0.054 4.402 -14.562 1.00 72.75 182 ALA A C 1
ATOM 1375 O O . ALA A 1 182 ? -0.933 3.857 -15.079 1.00 72.75 182 ALA A O 1
ATOM 1376 N N . ASP A 1 183 ? 0.694 5.417 -15.131 1.00 63.91 183 ASP A N 1
ATOM 1377 C CA . ASP A 1 183 ? 0.510 5.747 -16.532 1.00 63.91 183 ASP A CA 1
ATOM 1378 C C . ASP A 1 183 ? 1.571 5.011 -17.336 1.00 63.91 183 ASP A C 1
ATOM 1380 O O . ASP A 1 183 ? 2.622 5.542 -17.683 1.00 63.91 183 ASP A O 1
ATOM 1384 N N . HIS A 1 184 ? 1.320 3.734 -17.602 1.00 53.22 184 HIS A N 1
ATOM 1385 C CA . HIS A 1 184 ? 2.210 2.987 -18.474 1.00 53.22 184 HIS A CA 1
ATOM 1386 C C . HIS A 1 184 ? 2.051 3.401 -19.965 1.00 53.22 184 HIS A C 1
ATOM 1388 O O . HIS A 1 184 ? 2.639 2.789 -20.853 1.00 53.22 184 HIS A O 1
ATOM 1394 N N . GLY A 1 185 ? 1.277 4.442 -20.294 1.00 44.62 185 GLY A N 1
ATOM 1395 C CA . GLY A 1 185 ? 0.964 4.802 -21.675 1.00 44.62 185 GLY A CA 1
ATOM 1396 C C . GLY A 1 185 ? 0.141 3.725 -22.398 1.00 44.62 185 GLY A C 1
ATOM 1397 O O . GLY A 1 185 ? -0.028 2.595 -21.932 1.00 44.62 185 GLY A O 1
ATOM 1398 N N . GLU A 1 186 ? -0.389 4.055 -23.577 1.00 41.75 186 GLU A N 1
ATOM 1399 C CA . GLU A 1 186 ? -1.221 3.128 -24.367 1.00 41.75 186 GLU A CA 1
ATOM 1400 C C . GLU A 1 186 ? -0.460 1.874 -24.847 1.00 41.75 186 GLU A C 1
ATOM 1402 O O . GLU A 1 186 ? -1.079 0.854 -25.157 1.00 41.75 186 GLU A O 1
ATOM 1407 N N . ASN A 1 187 ? 0.879 1.920 -24.839 1.00 37.19 187 ASN A N 1
ATOM 1408 C CA . ASN A 1 187 ? 1.753 0.903 -25.425 1.00 37.19 187 ASN A CA 1
ATOM 1409 C C . ASN A 1 187 ? 2.475 -0.007 -24.419 1.00 37.19 187 ASN A C 1
ATOM 1411 O O . ASN A 1 187 ? 3.106 -0.979 -24.846 1.00 37.19 187 ASN A O 1
ATOM 1415 N N . HIS A 1 188 ? 2.366 0.211 -23.102 1.00 41.59 188 HIS A N 1
ATOM 1416 C CA . HIS A 1 188 ? 2.796 -0.821 -22.159 1.00 41.59 188 HIS A CA 1
ATOM 1417 C C . HIS A 1 188 ? 1.749 -1.922 -22.092 1.00 41.59 188 HIS A C 1
ATOM 1419 O O . HIS A 1 188 ? 0.868 -2.010 -21.232 1.00 41.59 188 HIS A O 1
ATOM 1425 N N . VAL A 1 189 ? 1.943 -2.873 -22.990 1.00 41.31 189 VAL A N 1
ATOM 1426 C CA . VAL A 1 189 ? 1.683 -4.258 -22.660 1.00 41.31 189 VAL A CA 1
ATOM 1427 C C . VAL A 1 189 ? 2.534 -4.538 -21.417 1.00 41.31 189 VAL A C 1
ATOM 1429 O O . VAL A 1 189 ? 3.762 -4.504 -21.502 1.00 41.31 189 VAL A O 1
ATOM 1432 N N . GLU A 1 190 ? 1.899 -4.754 -20.261 1.00 41.81 190 GLU A N 1
ATOM 1433 C CA . GLU A 1 190 ? 2.512 -5.203 -18.997 1.00 41.81 190 GLU A CA 1
ATOM 1434 C C . GLU A 1 190 ? 3.069 -6.628 -19.197 1.00 41.81 190 GLU A C 1
ATOM 1436 O O . GLU A 1 190 ? 2.605 -7.634 -18.661 1.00 41.81 190 GLU A O 1
ATOM 1441 N N . SER A 1 191 ? 4.012 -6.732 -20.122 1.00 40.34 191 SER A N 1
ATOM 1442 C CA . SER A 1 191 ? 4.457 -7.951 -20.743 1.00 40.34 191 SER A CA 1
ATOM 1443 C C . SER A 1 191 ? 5.957 -7.995 -20.613 1.00 40.34 191 SER A C 1
ATOM 1445 O O . SER A 1 191 ? 6.740 -7.571 -21.458 1.00 40.34 191 SER A O 1
ATOM 1447 N N . TYR A 1 192 ? 6.374 -8.579 -19.504 1.00 35.12 192 TYR A N 1
ATOM 1448 C CA . TYR A 1 192 ? 7.655 -9.240 -19.481 1.00 35.12 192 TYR A CA 1
ATOM 1449 C C . TYR A 1 192 ? 7.676 -10.226 -20.674 1.00 35.12 192 TYR A C 1
ATOM 1451 O O . TYR A 1 192 ? 6.970 -11.239 -20.659 1.00 35.12 192 TYR A O 1
ATOM 1459 N N . ARG A 1 193 ? 8.452 -9.901 -21.723 1.00 37.66 193 ARG A N 1
ATOM 1460 C CA . ARG A 1 193 ? 8.667 -10.688 -22.960 1.00 37.66 193 ARG A CA 1
ATOM 1461 C C . ARG A 1 193 ? 7.500 -10.768 -23.964 1.00 37.66 193 ARG A C 1
ATOM 1463 O O . ARG A 1 193 ? 7.127 -11.872 -24.355 1.00 37.66 193 ARG A O 1
ATOM 1470 N N . GLY A 1 194 ? 6.919 -9.646 -24.399 1.00 37.41 194 GLY A N 1
ATOM 1471 C CA . GLY A 1 194 ? 6.017 -9.638 -25.571 1.00 37.41 194 GLY A CA 1
ATOM 1472 C C . GLY A 1 194 ? 4.729 -10.461 -25.405 1.00 37.41 194 GLY A C 1
ATOM 1473 O O . GLY A 1 194 ? 4.111 -10.891 -26.377 1.00 37.41 194 GLY A O 1
ATOM 1474 N N . ARG A 1 195 ? 4.323 -10.719 -24.158 1.00 42.00 195 ARG A N 1
ATOM 1475 C CA . ARG A 1 195 ? 3.055 -11.369 -23.809 1.00 42.00 195 ARG A CA 1
ATOM 1476 C C . ARG A 1 195 ? 1.898 -10.384 -23.947 1.00 42.00 195 ARG A C 1
ATOM 1478 O O . ARG A 1 195 ? 1.543 -9.706 -22.987 1.00 42.00 195 ARG A O 1
ATOM 1485 N N . GLN A 1 196 ? 1.270 -10.346 -25.115 1.00 43.22 196 GLN A N 1
ATOM 1486 C CA . GLN A 1 196 ? -0.063 -9.762 -25.206 1.00 43.22 196 GLN A CA 1
ATOM 1487 C C . GLN A 1 196 ? -1.078 -10.540 -24.356 1.00 43.22 196 GLN A C 1
ATOM 1489 O O . GLN A 1 196 ? -1.004 -11.765 -24.241 1.00 43.22 196 GLN A O 1
ATOM 1494 N N . GLN A 1 197 ? -1.973 -9.743 -23.761 1.00 45.38 197 GLN A N 1
ATOM 1495 C CA . GLN A 1 197 ? -3.302 -10.024 -23.210 1.00 45.38 197 GLN A CA 1
ATOM 1496 C C . GLN A 1 197 ? -3.539 -11.446 -22.701 1.00 45.38 197 GLN A C 1
ATOM 1498 O O . GLN A 1 197 ? -3.655 -12.383 -23.479 1.00 45.38 197 GLN A O 1
ATOM 1503 N N . THR A 1 198 ? -3.734 -11.601 -21.388 1.00 40.97 198 THR A N 1
ATOM 1504 C CA . THR A 1 198 ? -4.508 -12.739 -20.868 1.00 40.97 198 THR A CA 1
ATOM 1505 C C . THR A 1 198 ? -5.938 -12.693 -21.449 1.00 40.97 198 THR A C 1
ATOM 1507 O O . THR A 1 198 ? -6.404 -11.611 -21.806 1.00 40.97 198 THR A O 1
ATOM 1510 N N . PRO A 1 199 ? -6.681 -13.817 -21.522 1.00 37.16 199 PRO A N 1
ATOM 1511 C CA . PRO A 1 199 ? -8.072 -13.824 -22.002 1.00 37.16 199 PRO A CA 1
ATOM 1512 C C . PRO A 1 199 ? -9.018 -13.001 -21.110 1.00 37.16 199 PRO A C 1
ATOM 1514 O O . PRO A 1 199 ? -10.118 -12.659 -21.519 1.00 37.16 199 PRO A O 1
ATOM 1517 N N . TYR A 1 200 ? -8.562 -12.628 -19.911 1.00 41.47 200 TYR A N 1
ATOM 1518 C CA . TYR A 1 200 ? -9.216 -11.699 -18.985 1.00 41.47 200 TYR A CA 1
ATOM 1519 C C . TYR A 1 200 ? -8.867 -10.227 -19.306 1.00 41.47 200 TYR A C 1
ATOM 1521 O O . TYR A 1 200 ? -8.738 -9.378 -18.425 1.00 41.47 200 TYR A O 1
ATOM 1529 N N . GLY A 1 201 ? -8.630 -9.952 -20.591 1.00 40.47 201 GLY A N 1
ATOM 1530 C CA . GLY A 1 201 ? -7.910 -8.803 -21.117 1.00 40.47 201 GLY A CA 1
ATOM 1531 C C . GLY A 1 201 ? -8.671 -7.483 -21.069 1.00 40.47 201 GLY A C 1
ATOM 1532 O O . GLY A 1 201 ? -9.419 -7.146 -21.979 1.00 40.47 201 GLY A O 1
ATOM 1533 N N . ARG A 1 202 ? -8.326 -6.659 -20.082 1.00 46.34 202 ARG A N 1
ATOM 1534 C CA . ARG A 1 202 ? -7.937 -5.259 -20.307 1.00 46.34 202 ARG A CA 1
ATOM 1535 C C . ARG A 1 202 ? -6.704 -5.008 -19.444 1.00 46.34 202 ARG A C 1
ATOM 1537 O O . ARG A 1 202 ? -6.711 -5.377 -18.273 1.00 46.34 202 ARG A O 1
ATOM 1544 N N . THR A 1 203 ? -5.650 -4.402 -19.992 1.00 53.75 203 THR A N 1
ATOM 1545 C CA . THR A 1 203 ? -4.580 -3.800 -19.183 1.00 53.75 203 THR A CA 1
ATOM 1546 C C . THR A 1 203 ? -5.228 -2.700 -18.346 1.00 53.75 203 THR A C 1
ATOM 1548 O O . THR A 1 203 ? -5.452 -1.577 -18.802 1.00 53.75 203 THR A O 1
ATOM 1551 N N . ARG A 1 204 ? -5.692 -3.061 -17.149 1.00 62.22 204 ARG A N 1
ATOM 1552 C CA . ARG A 1 204 ? -6.149 -2.082 -16.175 1.00 62.22 204 ARG A CA 1
ATOM 1553 C C . ARG A 1 204 ? -4.895 -1.416 -15.635 1.00 62.22 204 ARG A C 1
ATOM 1555 O O . ARG A 1 204 ? -3.978 -2.121 -15.218 1.00 62.22 204 ARG A O 1
ATOM 1562 N N . ARG A 1 205 ? -4.853 -0.083 -15.684 1.00 74.56 205 ARG A N 1
ATOM 1563 C CA . ARG A 1 205 ? -3.819 0.681 -14.984 1.00 74.56 205 ARG A CA 1
ATOM 1564 C C . ARG A 1 205 ? -3.843 0.251 -13.523 1.00 74.56 205 ARG A C 1
ATOM 1566 O O . ARG A 1 205 ? -4.925 0.114 -12.943 1.00 74.56 205 ARG A O 1
ATOM 1573 N N . ARG A 1 206 ? -2.670 -0.033 -12.976 1.00 83.12 206 ARG A N 1
ATOM 1574 C CA . ARG A 1 206 ? -2.509 -0.481 -11.595 1.00 83.12 206 ARG A CA 1
ATOM 1575 C C . ARG A 1 206 ? -1.903 0.628 -10.774 1.00 83.12 206 ARG A C 1
ATOM 1577 O O . ARG A 1 206 ? -1.231 1.494 -11.317 1.00 83.12 206 ARG A O 1
ATOM 1584 N N . PHE A 1 207 ? -2.138 0.586 -9.476 1.00 87.50 207 PHE A N 1
ATOM 1585 C CA . PHE A 1 207 ? -1.379 1.416 -8.556 1.00 87.50 207 PHE A CA 1
ATOM 1586 C C . PHE A 1 207 ? -0.047 0.718 -8.265 1.00 87.50 207 PHE A C 1
ATOM 1588 O O . PHE A 1 207 ? -0.043 -0.324 -7.611 1.00 87.50 207 PHE A O 1
ATOM 1595 N N . ASP A 1 208 ? 1.057 1.239 -8.800 1.00 86.50 208 ASP A N 1
ATOM 1596 C CA . ASP A 1 208 ? 2.395 0.630 -8.700 1.00 86.50 208 ASP A CA 1
ATOM 1597 C C . ASP A 1 208 ? 3.450 1.546 -8.055 1.00 86.50 208 ASP A C 1
ATOM 1599 O O . ASP A 1 208 ? 4.542 1.088 -7.718 1.00 86.50 208 ASP A O 1
ATOM 1603 N N . GLY A 1 209 ? 3.103 2.813 -7.818 1.00 88.62 209 GLY A N 1
ATOM 1604 C CA . GLY A 1 209 ? 3.906 3.779 -7.079 1.00 88.62 209 GLY A CA 1
ATOM 1605 C C . GLY A 1 209 ? 3.208 4.283 -5.817 1.00 88.62 209 GLY A C 1
ATOM 1606 O O . GLY A 1 209 ? 2.006 4.093 -5.619 1.00 88.62 209 GLY A O 1
ATOM 1607 N N . LEU A 1 210 ? 3.969 4.970 -4.963 1.00 92.88 210 LEU A N 1
ATOM 1608 C CA . LEU A 1 210 ? 3.466 5.645 -3.767 1.00 92.88 210 LEU A CA 1
ATOM 1609 C C . LEU A 1 210 ? 3.944 7.098 -3.748 1.00 92.88 210 LEU A C 1
ATOM 1611 O O . LEU A 1 210 ? 5.142 7.354 -3.865 1.00 92.88 210 LEU A O 1
ATOM 1615 N N . ALA A 1 211 ? 3.021 8.033 -3.545 1.00 93.44 211 ALA A N 1
ATOM 1616 C CA . ALA A 1 211 ? 3.310 9.446 -3.330 1.00 93.44 211 ALA A CA 1
ATOM 1617 C C . ALA A 1 211 ? 3.128 9.839 -1.860 1.00 93.44 211 ALA A C 1
ATOM 1619 O O . ALA A 1 211 ? 2.223 9.355 -1.185 1.00 93.44 211 ALA A O 1
ATOM 1620 N N . GLU A 1 212 ? 3.971 10.753 -1.377 1.00 93.81 212 GLU A N 1
ATOM 1621 C CA . GLU A 1 212 ? 3.872 11.326 -0.022 1.00 93.81 212 GLU A CA 1
ATOM 1622 C C . GLU A 1 212 ? 2.714 12.331 0.101 1.00 93.81 212 GLU A C 1
ATOM 1624 O O . GLU A 1 212 ? 2.203 12.588 1.188 1.00 93.81 212 GLU A O 1
ATOM 1629 N N . THR A 1 213 ? 2.278 12.900 -1.023 1.00 94.19 213 THR A N 1
ATOM 1630 C CA . THR A 1 213 ? 1.162 13.846 -1.089 1.00 94.19 213 THR A CA 1
ATOM 1631 C C . THR A 1 213 ? -0.028 13.221 -1.810 1.00 94.19 213 THR A C 1
ATOM 1633 O O . THR A 1 213 ? 0.173 12.472 -2.772 1.00 94.19 213 THR A O 1
ATOM 1636 N N . PRO A 1 214 ? -1.266 13.528 -1.389 1.00 93.25 214 PRO A N 1
ATOM 1637 C CA . PRO A 1 214 ? -2.449 13.080 -2.109 1.00 93.25 214 PRO A CA 1
ATOM 1638 C C . PRO A 1 214 ? -2.499 13.708 -3.509 1.00 93.25 214 PRO A C 1
ATOM 1640 O O . PRO A 1 214 ? -1.968 14.808 -3.701 1.00 93.25 214 PRO A O 1
ATOM 1643 N N . PRO A 1 215 ? -3.155 13.056 -4.484 1.00 90.69 215 PRO A N 1
ATOM 1644 C CA . PRO A 1 215 ? -3.479 13.719 -5.740 1.00 90.69 215 PRO A CA 1
ATOM 1645 C C . PRO A 1 215 ? -4.409 14.911 -5.470 1.00 90.69 215 PRO A C 1
ATOM 1647 O O . PRO A 1 215 ? -5.291 14.830 -4.613 1.00 90.69 215 PRO A O 1
ATOM 1650 N N . THR A 1 216 ? -4.239 16.005 -6.217 1.00 90.88 216 THR A N 1
ATOM 1651 C CA . THR A 1 216 ? -5.151 17.164 -6.159 1.00 90.88 216 THR A CA 1
ATOM 1652 C C . THR A 1 216 ? -6.594 16.737 -6.436 1.00 90.88 216 THR A C 1
ATOM 1654 O O . THR A 1 216 ? -7.523 17.127 -5.725 1.00 90.88 216 THR A O 1
ATOM 1657 N N . GLU A 1 217 ? -6.752 15.873 -7.436 1.00 94.31 217 GLU A N 1
ATOM 1658 C CA . GLU A 1 217 ? -7.992 15.211 -7.806 1.00 94.31 217 GLU A CA 1
ATOM 1659 C C . GLU A 1 217 ? -7.666 13.805 -8.321 1.00 94.31 217 GLU A C 1
ATOM 1661 O O . GLU A 1 217 ? -6.720 13.621 -9.090 1.00 94.31 217 GLU A O 1
ATOM 1666 N N . ALA A 1 218 ? -8.456 12.813 -7.915 1.00 93.62 218 ALA A N 1
ATOM 1667 C CA . ALA A 1 218 ? -8.494 11.516 -8.573 1.00 93.62 218 ALA A CA 1
ATOM 1668 C C . ALA A 1 218 ? -9.743 11.451 -9.470 1.00 93.62 218 ALA A C 1
ATOM 1670 O O . ALA A 1 218 ? -10.864 11.427 -8.945 1.00 93.62 218 ALA A O 1
ATOM 1671 N N . PRO A 1 219 ? -9.580 11.430 -10.805 1.00 92.56 219 PRO A N 1
ATOM 1672 C CA . PRO A 1 219 ? -10.703 11.411 -11.731 1.00 92.56 219 PRO A CA 1
ATOM 1673 C C . PRO A 1 219 ? -11.375 10.036 -11.769 1.00 92.56 219 PRO A C 1
ATOM 1675 O O . PRO A 1 219 ? -10.800 9.017 -11.376 1.00 92.56 219 PRO A O 1
ATOM 1678 N N . VAL A 1 220 ? -12.592 9.999 -12.311 1.00 90.81 220 VAL A N 1
ATOM 1679 C CA . VAL A 1 220 ? -13.286 8.744 -12.618 1.00 90.81 220 VAL A CA 1
ATOM 1680 C C . VAL A 1 220 ? -12.518 7.994 -13.707 1.00 90.81 220 VAL A C 1
ATOM 1682 O O . VAL A 1 220 ? -12.325 8.503 -14.812 1.00 90.81 220 VAL A O 1
ATOM 1685 N N . ASP A 1 221 ? -12.108 6.756 -13.430 1.00 84.69 221 ASP A N 1
ATOM 1686 C CA . ASP A 1 221 ? -11.576 5.871 -14.459 1.00 84.69 221 ASP A CA 1
ATOM 1687 C C . ASP A 1 221 ? -12.723 5.433 -15.375 1.00 84.69 221 ASP A C 1
ATOM 1689 O O . ASP A 1 221 ? -13.587 4.649 -14.978 1.00 84.69 221 ASP A O 1
ATOM 1693 N N . ALA A 1 222 ? -12.715 5.895 -16.627 1.00 78.12 222 ALA A N 1
ATOM 1694 C CA . ALA A 1 222 ? -13.719 5.531 -17.626 1.00 78.12 222 ALA A CA 1
ATOM 1695 C C . ALA A 1 222 ? -13.862 4.006 -17.811 1.00 78.12 222 ALA A C 1
ATOM 1697 O O . ALA A 1 222 ? -14.932 3.519 -18.173 1.00 78.12 222 ALA A O 1
ATOM 1698 N N . ARG A 1 223 ? -12.804 3.224 -17.543 1.00 72.44 223 ARG A N 1
ATOM 1699 C CA . ARG A 1 223 ? -12.848 1.751 -17.612 1.00 72.44 223 ARG A CA 1
ATOM 1700 C C . ARG A 1 223 ? -13.414 1.102 -16.347 1.00 72.44 223 ARG A C 1
ATOM 1702 O O . ARG A 1 223 ? -13.812 -0.061 -16.406 1.00 72.44 223 ARG A O 1
ATOM 1709 N N . GLY A 1 224 ? -13.387 1.821 -15.229 1.00 73.88 224 GLY A N 1
ATOM 1710 C CA . GLY A 1 224 ? -13.729 1.345 -13.891 1.00 73.88 224 GLY A CA 1
ATOM 1711 C C . GLY A 1 224 ? -15.021 1.911 -13.304 1.00 73.88 224 GLY A C 1
ATOM 1712 O O . GLY A 1 224 ? -15.494 1.416 -12.278 1.00 73.88 224 GLY A O 1
ATOM 1713 N N . GLY A 1 225 ? -15.591 2.934 -13.946 1.00 84.62 225 GLY A N 1
ATOM 1714 C CA . GLY A 1 225 ? -16.840 3.574 -13.538 1.00 84.62 225 GLY A CA 1
ATOM 1715 C C . GLY A 1 225 ? -16.760 4.289 -12.187 1.00 84.62 225 GLY A C 1
ATOM 1716 O O . GLY A 1 225 ? -17.793 4.477 -11.556 1.00 84.62 225 GLY A O 1
ATOM 1717 N N . GLY A 1 226 ? -15.557 4.627 -11.714 1.00 91.31 226 GLY A N 1
ATOM 1718 C CA . GLY A 1 226 ? -15.355 5.374 -10.475 1.00 91.31 226 GLY A CA 1
ATOM 1719 C C . GLY A 1 226 ? -13.917 5.843 -10.288 1.00 91.31 226 GLY A C 1
ATOM 1720 O O . GLY A 1 226 ? -13.029 5.479 -11.060 1.00 91.31 226 GLY A O 1
ATOM 1721 N N . ALA A 1 227 ? -13.699 6.666 -9.269 1.00 94.12 227 ALA A N 1
ATOM 1722 C CA . ALA A 1 227 ? -12.372 7.053 -8.807 1.00 94.12 227 ALA A CA 1
ATOM 1723 C C . ALA A 1 227 ? -11.916 6.106 -7.689 1.00 94.12 227 ALA A C 1
ATOM 1725 O O . ALA A 1 227 ? -12.732 5.644 -6.887 1.00 94.12 227 ALA A O 1
ATOM 1726 N N . VAL A 1 228 ? -10.616 5.815 -7.639 1.00 95.38 228 VAL A N 1
ATOM 1727 C CA . VAL A 1 228 ? -9.995 4.911 -6.660 1.00 95.38 228 VAL A CA 1
ATOM 1728 C C . VAL A 1 228 ? -8.649 5.495 -6.246 1.00 95.38 228 VAL A C 1
ATOM 1730 O O . VAL A 1 228 ? -7.876 5.912 -7.104 1.00 95.38 228 VAL A O 1
ATOM 1733 N N . VAL A 1 229 ? -8.354 5.518 -4.947 1.00 96.44 229 VAL A N 1
ATOM 1734 C CA . VAL A 1 229 ? -7.054 5.917 -4.397 1.00 96.44 229 VAL A CA 1
ATOM 1735 C C . VAL A 1 229 ? -6.704 5.006 -3.216 1.00 96.44 229 VAL A C 1
ATOM 1737 O O . VAL A 1 229 ? -7.322 5.114 -2.152 1.00 96.44 229 VAL A O 1
ATOM 1740 N N . PRO A 1 230 ? -5.717 4.105 -3.360 1.00 97.25 230 PRO A N 1
ATOM 1741 C CA . PRO A 1 230 ? -5.154 3.383 -2.226 1.00 97.25 230 PRO A CA 1
ATOM 1742 C C . PRO A 1 230 ? -4.455 4.352 -1.271 1.00 97.25 230 PRO A C 1
ATOM 1744 O O . PRO A 1 230 ? -3.695 5.217 -1.705 1.00 97.25 230 PRO A O 1
ATOM 1747 N N . VAL A 1 231 ? -4.672 4.189 0.029 1.00 98.12 231 VAL A N 1
ATOM 1748 C CA . VAL A 1 231 ? -3.994 4.939 1.088 1.00 98.12 231 VAL A CA 1
ATOM 1749 C C . VAL A 1 231 ? -3.205 3.948 1.928 1.00 98.12 231 VAL A C 1
ATOM 1751 O O . VAL A 1 231 ? -3.766 3.102 2.625 1.00 98.12 231 VAL A O 1
ATOM 1754 N N . TRP A 1 232 ? -1.887 4.060 1.845 1.00 98.06 232 TRP A N 1
ATOM 1755 C CA . TRP A 1 232 ? -0.930 3.232 2.557 1.00 98.06 232 TRP A CA 1
ATOM 1756 C C . TRP A 1 232 ? -0.492 3.917 3.841 1.00 98.06 232 TRP A C 1
ATOM 1758 O O . TRP A 1 232 ? -0.103 5.084 3.836 1.00 98.06 232 TRP A O 1
ATOM 1768 N N . VAL A 1 233 ? -0.503 3.167 4.936 1.00 98.44 233 VAL A N 1
ATOM 1769 C CA . VAL A 1 233 ? -0.007 3.617 6.236 1.00 98.44 233 VAL A CA 1
ATOM 1770 C C . VAL A 1 233 ? 1.170 2.747 6.618 1.00 98.44 233 VAL A C 1
ATOM 1772 O O . VAL A 1 233 ? 1.012 1.544 6.802 1.00 98.44 233 VAL A O 1
ATOM 1775 N N . THR A 1 234 ? 2.347 3.354 6.731 1.00 98.25 234 THR A N 1
ATOM 1776 C CA . THR A 1 234 ? 3.584 2.686 7.135 1.00 98.25 234 THR A CA 1
ATOM 1777 C C . THR A 1 234 ? 4.004 3.179 8.504 1.00 98.25 234 THR A C 1
ATOM 1779 O O . THR A 1 234 ? 4.245 4.371 8.680 1.00 98.25 234 THR A O 1
ATOM 1782 N N . VAL A 1 235 ? 4.136 2.264 9.455 1.00 98.62 235 VAL A N 1
ATOM 1783 C CA . VAL A 1 235 ? 4.617 2.560 10.803 1.00 98.62 235 VAL A CA 1
ATOM 1784 C C . VAL A 1 235 ? 6.078 2.144 10.901 1.00 98.62 235 VAL A C 1
ATOM 1786 O O . VAL A 1 235 ? 6.392 0.964 10.742 1.00 98.62 235 VAL A O 1
ATOM 1789 N N . ASN A 1 236 ? 6.958 3.109 11.161 1.00 97.94 236 ASN A N 1
ATOM 1790 C CA . ASN A 1 236 ? 8.329 2.852 11.586 1.00 97.94 236 ASN A CA 1
ATOM 1791 C C . ASN A 1 236 ? 8.290 2.589 13.098 1.00 97.94 236 ASN A C 1
ATOM 1793 O O . ASN A 1 236 ? 8.160 3.514 13.895 1.00 97.94 236 ASN A O 1
ATOM 1797 N N . VAL A 1 237 ? 8.317 1.323 13.497 1.00 98.44 237 VAL A N 1
ATOM 1798 C CA . VAL A 1 237 ? 8.172 0.917 14.896 1.00 98.44 237 VAL A CA 1
ATOM 1799 C C . VAL A 1 237 ? 9.474 1.231 15.644 1.00 98.44 237 VAL A C 1
ATOM 1801 O O . VAL A 1 237 ? 10.517 0.699 15.252 1.00 98.44 237 VAL A O 1
ATOM 1804 N N . PRO A 1 238 ? 9.445 2.045 16.719 1.00 98.00 238 PRO A N 1
ATOM 1805 C CA . PRO A 1 238 ? 10.635 2.331 17.518 1.00 98.00 238 PRO A CA 1
ATOM 1806 C C . PRO A 1 238 ? 11.314 1.051 18.020 1.00 98.00 238 PRO A C 1
ATOM 1808 O O . PRO A 1 238 ? 10.650 0.043 18.277 1.00 98.00 238 PRO A O 1
ATOM 1811 N N . ALA A 1 239 ? 12.638 1.073 18.158 1.00 97.06 239 ALA A N 1
ATOM 1812 C CA . ALA A 1 239 ? 13.430 -0.096 18.549 1.00 97.06 239 ALA A CA 1
ATOM 1813 C C . ALA A 1 239 ? 13.105 -0.597 19.968 1.00 97.06 239 ALA A C 1
ATOM 1815 O O . ALA A 1 239 ? 13.239 -1.783 20.270 1.00 97.06 239 ALA A O 1
ATOM 1816 N N . GLU A 1 240 ? 12.658 0.312 20.825 1.00 96.62 240 GLU A N 1
ATOM 1817 C CA . GLU A 1 240 ? 12.306 0.122 22.226 1.00 96.62 240 GLU A CA 1
ATOM 1818 C C . GLU A 1 240 ? 10.816 -0.172 22.459 1.00 96.62 240 GLU A C 1
ATOM 1820 O O . GLU A 1 240 ? 10.414 -0.408 23.607 1.00 96.62 240 GLU A O 1
ATOM 1825 N N . ALA A 1 241 ? 10.005 -0.171 21.392 1.00 98.12 241 ALA A N 1
ATOM 1826 C CA . ALA A 1 241 ? 8.580 -0.472 21.465 1.00 98.12 241 ALA A CA 1
ATOM 1827 C C . ALA A 1 241 ? 8.350 -1.828 22.147 1.00 98.12 241 ALA A C 1
ATOM 1829 O O . ALA A 1 241 ? 9.054 -2.812 21.902 1.00 98.12 241 ALA A O 1
ATOM 1830 N N . LYS A 1 242 ? 7.360 -1.881 23.038 1.00 98.38 242 LYS A N 1
ATOM 1831 C CA . LYS A 1 242 ? 7.025 -3.096 23.782 1.00 98.38 242 LYS A CA 1
ATOM 1832 C C . LYS A 1 242 ? 6.098 -3.969 22.948 1.00 98.38 242 LYS A C 1
ATOM 1834 O O . LYS A 1 242 ? 5.314 -3.476 22.148 1.00 98.38 242 LYS A O 1
ATOM 1839 N N . ALA A 1 243 ? 6.185 -5.280 23.139 1.00 98.50 243 ALA A N 1
ATOM 1840 C CA . ALA A 1 243 ? 5.298 -6.207 22.453 1.00 98.50 243 ALA A CA 1
ATOM 1841 C C . ALA A 1 243 ? 3.830 -5.979 22.852 1.00 98.50 243 ALA A C 1
ATOM 1843 O O . ALA A 1 243 ? 3.535 -5.647 24.003 1.00 98.50 243 ALA A O 1
ATOM 1844 N N . GLY A 1 244 ? 2.919 -6.209 21.909 1.00 98.50 244 GLY A N 1
ATOM 1845 C CA . GLY A 1 244 ? 1.474 -6.109 22.098 1.00 98.50 244 GLY A CA 1
ATOM 1846 C C . GLY A 1 244 ? 0.795 -5.190 21.086 1.00 98.50 244 GLY A C 1
ATOM 1847 O O . GLY A 1 244 ? 1.368 -4.843 20.054 1.00 98.50 244 GLY A O 1
ATOM 1848 N N . VAL A 1 245 ? -0.464 -4.849 21.359 1.00 98.69 245 VAL A N 1
ATOM 1849 C CA . VAL A 1 245 ? -1.316 -4.113 20.417 1.00 98.69 245 VAL A CA 1
ATOM 1850 C C . VAL A 1 245 ? -1.286 -2.620 20.724 1.00 98.69 245 VAL A C 1
ATOM 1852 O O . VAL A 1 245 ? -1.638 -2.200 21.824 1.00 98.69 245 VAL A O 1
ATOM 1855 N N . TYR A 1 246 ? -0.915 -1.822 19.726 1.00 98.81 246 TYR A N 1
ATOM 1856 C CA . TYR A 1 246 ? -1.052 -0.370 19.731 1.00 98.81 246 TYR A CA 1
ATOM 1857 C C . TYR A 1 246 ? -2.236 0.028 18.855 1.00 98.81 246 TYR A C 1
ATOM 1859 O O . TYR A 1 246 ? -2.333 -0.404 17.708 1.00 98.81 246 TYR A O 1
ATOM 1867 N N . SER A 1 247 ? -3.125 0.861 19.387 1.00 98.75 247 SER A N 1
ATOM 1868 C CA . SER A 1 247 ? -4.355 1.286 18.718 1.00 98.75 247 SER A CA 1
ATOM 1869 C C . SER A 1 247 ? -4.352 2.786 18.453 1.00 98.75 247 SER A C 1
ATOM 1871 O O . SER A 1 247 ? -3.969 3.586 19.307 1.00 98.75 247 SER A O 1
ATOM 1873 N N . GLY A 1 248 ? -4.824 3.179 17.280 1.00 98.69 248 GLY A N 1
ATOM 1874 C CA . GLY A 1 248 ? -5.027 4.570 16.898 1.00 98.69 248 GLY A CA 1
ATOM 1875 C C . GLY A 1 248 ? -6.083 4.683 15.809 1.00 98.69 248 GLY A C 1
ATOM 1876 O O . GLY A 1 248 ? -6.898 3.780 15.608 1.00 98.69 248 GLY A O 1
ATOM 1877 N N . ARG A 1 249 ? -6.092 5.808 15.097 1.00 98.62 249 ARG A N 1
ATOM 1878 C CA . ARG A 1 249 ? -7.030 6.032 13.994 1.00 98.62 249 ARG A CA 1
ATOM 1879 C C . ARG A 1 249 ? -6.361 6.731 12.820 1.00 98.62 249 ARG A C 1
ATOM 1881 O O . ARG A 1 249 ? -5.496 7.582 13.015 1.00 98.62 249 ARG A O 1
ATOM 1888 N N . LEU A 1 250 ? -6.826 6.411 11.620 1.00 98.75 250 LEU A N 1
ATOM 1889 C CA . LEU A 1 250 ? -6.594 7.162 10.396 1.00 98.75 250 LEU A CA 1
ATOM 1890 C C . LEU A 1 250 ? -7.879 7.926 10.071 1.00 98.75 250 LEU A C 1
ATOM 1892 O O . LEU A 1 250 ? -8.915 7.318 9.814 1.00 98.75 250 LEU A O 1
ATOM 1896 N N . THR A 1 251 ? -7.828 9.252 10.084 1.00 98.56 251 THR A N 1
ATOM 1897 C CA . THR A 1 251 ? -8.956 10.090 9.665 1.00 98.56 251 THR A CA 1
ATOM 1898 C C . THR A 1 251 ? -8.798 10.426 8.192 1.00 98.56 251 THR A C 1
ATOM 1900 O O . THR A 1 251 ? -7.817 11.072 7.823 1.00 98.56 251 THR A O 1
ATOM 1903 N N . VAL A 1 252 ? -9.760 10.010 7.371 1.00 98.25 252 VAL A N 1
ATOM 1904 C CA . VAL A 1 252 ? -9.828 10.291 5.933 1.00 98.25 252 VAL A CA 1
ATOM 1905 C C . VAL A 1 252 ? -10.887 11.359 5.676 1.00 98.25 252 VAL A C 1
ATOM 1907 O O . VAL A 1 252 ? -12.018 11.247 6.150 1.00 98.25 252 VAL A O 1
ATOM 1910 N N . THR A 1 253 ? -10.536 12.388 4.911 1.00 97.38 253 THR A N 1
ATOM 1911 C CA . THR A 1 253 ? -11.437 13.468 4.497 1.00 97.38 253 THR A CA 1
ATOM 1912 C C . THR A 1 253 ? -11.347 13.714 2.997 1.00 97.38 253 THR A C 1
ATOM 1914 O O . THR A 1 253 ? -10.304 13.490 2.387 1.00 97.38 253 THR A O 1
ATOM 1917 N N . THR A 1 254 ? -12.430 14.223 2.419 1.00 96.44 254 THR A N 1
ATOM 1918 C CA . THR A 1 254 ? -12.521 14.700 1.031 1.00 96.44 254 THR A CA 1
ATOM 1919 C C . THR A 1 254 ? -13.265 16.035 1.012 1.00 96.44 254 THR A C 1
ATOM 1921 O O . THR A 1 254 ? -13.931 16.389 1.991 1.00 96.44 254 THR A O 1
ATOM 1924 N N . ALA A 1 255 ? -13.162 16.796 -0.076 1.00 93.56 255 ALA A N 1
ATOM 1925 C CA . ALA A 1 255 ? -13.899 18.045 -0.230 1.00 93.56 255 ALA A CA 1
ATOM 1926 C C . ALA A 1 255 ? -15.418 17.790 -0.181 1.00 93.56 255 ALA A C 1
ATOM 1928 O O . ALA A 1 255 ? -15.945 16.988 -0.948 1.00 93.56 255 ALA A O 1
ATOM 1929 N N . GLY A 1 256 ? -16.121 18.450 0.746 1.00 83.00 256 GLY A N 1
ATOM 1930 C CA . GLY A 1 256 ? -17.573 18.300 0.931 1.00 83.00 256 GLY A CA 1
ATOM 1931 C C . GLY A 1 256 ? -18.025 16.974 1.565 1.00 83.00 256 GLY A C 1
ATOM 1932 O O . GLY A 1 256 ? -19.214 16.807 1.831 1.00 83.00 256 GLY A O 1
ATOM 1933 N N . GLY A 1 257 ? -17.104 16.044 1.835 1.00 85.19 257 GLY A N 1
ATOM 1934 C CA . GLY A 1 257 ? -17.390 14.762 2.475 1.00 85.19 257 GLY A CA 1
ATOM 1935 C C . GLY A 1 257 ? -17.273 14.809 4.000 1.00 85.19 257 GLY A C 1
ATOM 1936 O O . GLY A 1 257 ? -16.533 15.610 4.573 1.00 85.19 257 GLY A O 1
ATOM 1937 N N . ARG A 1 258 ? -17.971 13.897 4.686 1.00 89.88 258 ARG A N 1
ATOM 1938 C CA . ARG A 1 258 ? -17.785 13.685 6.129 1.00 89.88 258 ARG A CA 1
ATOM 1939 C C . ARG A 1 258 ? -16.441 12.999 6.384 1.00 89.88 258 ARG A C 1
ATOM 1941 O O . ARG A 1 258 ? -16.072 12.072 5.669 1.00 89.88 258 ARG A O 1
ATOM 1948 N N . ALA A 1 259 ? -15.751 13.408 7.447 1.00 95.88 259 ALA A N 1
ATOM 1949 C CA . ALA A 1 259 ? -14.564 12.706 7.917 1.00 95.88 259 ALA A CA 1
ATOM 1950 C C . ALA A 1 259 ? -14.903 11.267 8.340 1.00 95.88 259 ALA A C 1
ATOM 1952 O O . ALA A 1 259 ? -15.806 11.049 9.154 1.00 95.88 259 ALA A O 1
ATOM 1953 N N . VAL A 1 260 ? -14.156 10.297 7.816 1.00 97.56 260 VAL A N 1
ATOM 1954 C CA . VAL A 1 260 ? -14.285 8.877 8.158 1.00 97.56 260 VAL A CA 1
ATOM 1955 C C . VAL A 1 260 ? -13.083 8.461 8.995 1.00 97.56 260 VAL A C 1
ATOM 1957 O O . VAL A 1 260 ? -11.939 8.648 8.587 1.00 97.56 260 VAL A O 1
ATOM 1960 N N . ALA A 1 261 ? -13.339 7.904 10.177 1.00 98.06 261 ALA A N 1
ATOM 1961 C CA . ALA A 1 261 ? -12.298 7.368 11.044 1.00 98.06 261 ALA A CA 1
ATOM 1962 C C . ALA A 1 261 ? -12.138 5.864 10.797 1.00 98.06 261 ALA A C 1
ATOM 1964 O O . ALA A 1 261 ? -13.065 5.093 11.036 1.00 98.06 261 ALA A O 1
ATOM 1965 N N . VAL A 1 262 ? -10.953 5.455 10.350 1.00 98.56 262 VAL A N 1
ATOM 1966 C CA . VAL A 1 262 ? -10.556 4.052 10.213 1.00 98.56 262 VAL A CA 1
ATOM 1967 C C . VAL A 1 262 ? -9.737 3.659 11.447 1.00 98.56 262 VAL A C 1
ATOM 1969 O O . VAL A 1 262 ? -8.697 4.281 11.688 1.00 98.56 262 VAL A O 1
ATOM 1972 N N . PRO A 1 263 ? -10.151 2.662 12.247 1.00 98.56 263 PRO A N 1
ATOM 1973 C CA . PRO A 1 263 ? -9.315 2.147 13.328 1.00 98.56 263 PRO A CA 1
ATOM 1974 C C . PRO A 1 263 ? -8.009 1.566 12.775 1.00 98.56 263 PRO A C 1
ATOM 1976 O O . PRO A 1 263 ? -8.014 0.903 11.739 1.00 98.56 263 PRO A O 1
ATOM 1979 N N . VAL A 1 264 ? -6.896 1.805 13.464 1.00 98.75 264 VAL A N 1
ATOM 1980 C CA . VAL A 1 264 ? -5.579 1.262 13.109 1.00 98.75 264 VAL A CA 1
ATOM 1981 C C . VAL A 1 264 ? -5.057 0.458 14.283 1.00 98.75 264 VAL A C 1
ATOM 1983 O O . VAL A 1 264 ? -4.883 1.019 15.364 1.00 98.75 264 VAL A O 1
ATOM 1986 N N . ASN A 1 265 ? -4.768 -0.820 14.050 1.00 98.62 265 ASN A N 1
ATOM 1987 C CA . ASN A 1 265 ? -4.162 -1.696 15.044 1.00 98.62 265 ASN A CA 1
ATOM 1988 C C . ASN A 1 265 ? -2.782 -2.127 14.554 1.00 98.62 265 ASN A C 1
ATOM 1990 O O . ASN A 1 265 ? -2.656 -2.725 13.488 1.00 98.62 265 ASN A O 1
ATOM 1994 N N . LEU A 1 266 ? -1.749 -1.865 15.346 1.00 98.75 266 LEU A N 1
ATOM 1995 C CA . LEU A 1 266 ? -0.416 -2.417 15.142 1.00 98.75 266 LEU A CA 1
ATOM 1996 C C . LEU A 1 266 ? -0.147 -3.478 16.209 1.00 98.75 266 LEU A C 1
ATOM 1998 O O . LEU A 1 266 ? -0.044 -3.155 17.390 1.00 98.75 266 LEU A O 1
ATOM 2002 N N . THR A 1 267 ? 0.028 -4.728 15.794 1.00 98.75 267 THR A N 1
ATOM 2003 C CA . THR A 1 267 ? 0.525 -5.798 16.665 1.00 98.75 267 THR A CA 1
ATOM 2004 C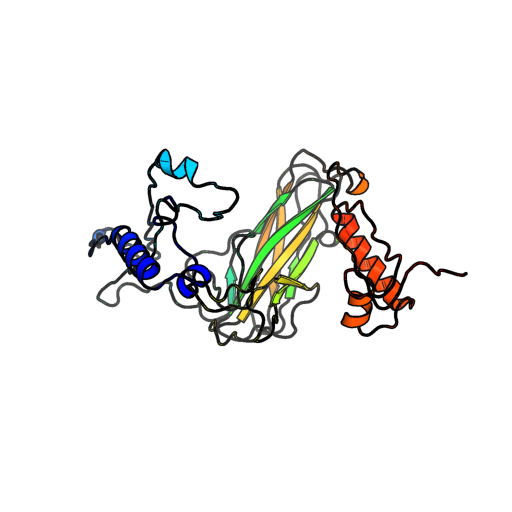 C . THR A 1 267 ? 2.045 -5.864 16.565 1.00 98.75 267 THR A C 1
ATOM 2006 O O . THR A 1 267 ? 2.584 -6.190 15.505 1.00 98.75 267 THR A O 1
ATOM 2009 N N . VAL A 1 268 ? 2.731 -5.561 17.666 1.00 98.75 268 VAL A N 1
ATOM 2010 C CA . VAL A 1 268 ? 4.193 -5.602 17.785 1.00 98.75 268 VAL A CA 1
ATOM 2011 C C . VAL A 1 268 ? 4.623 -6.929 18.411 1.00 98.75 268 VAL A C 1
ATOM 2013 O O . VAL A 1 268 ? 4.210 -7.267 19.522 1.00 98.75 268 VAL A O 1
ATOM 2016 N N . ALA A 1 269 ? 5.460 -7.683 17.705 1.00 98.38 269 ALA A N 1
ATOM 2017 C CA . ALA A 1 269 ? 6.031 -8.939 18.177 1.00 98.38 269 ALA A CA 1
ATOM 2018 C C . ALA A 1 269 ? 7.083 -8.727 19.281 1.00 98.38 269 ALA A C 1
ATOM 2020 O O . ALA A 1 269 ? 7.754 -7.699 19.340 1.00 98.38 269 ALA A O 1
ATOM 2021 N N . ALA A 1 270 ? 7.289 -9.745 20.121 1.00 97.75 270 ALA A N 1
ATOM 2022 C CA . ALA A 1 270 ? 8.315 -9.762 21.170 1.00 97.75 270 ALA A CA 1
ATOM 2023 C C . ALA A 1 270 ? 9.723 -10.096 20.638 1.00 97.75 270 ALA A C 1
ATOM 2025 O O . ALA A 1 270 ? 10.472 -10.848 21.257 1.00 97.75 270 ALA A O 1
ATOM 2026 N N . TRP A 1 271 ? 10.074 -9.563 19.468 1.00 97.00 271 TRP A N 1
ATOM 2027 C CA . TRP A 1 271 ? 11.372 -9.766 18.832 1.00 97.00 271 TRP A CA 1
ATOM 2028 C C . TRP A 1 271 ? 11.761 -8.527 18.033 1.00 97.00 271 TRP A C 1
ATOM 2030 O O . TRP A 1 271 ? 10.982 -8.085 17.195 1.00 97.00 271 TRP A O 1
ATOM 2040 N N . ARG A 1 272 ? 12.950 -7.976 18.296 1.00 97.31 272 ARG A N 1
ATOM 2041 C CA . ARG A 1 272 ? 13.472 -6.769 17.643 1.00 97.31 272 ARG A CA 1
ATOM 2042 C C . ARG A 1 272 ? 14.220 -7.138 16.360 1.00 97.31 272 ARG A C 1
ATOM 2044 O O . ARG A 1 272 ? 15.076 -8.019 16.385 1.00 97.31 272 ARG A O 1
ATOM 2051 N N . LEU A 1 273 ? 13.943 -6.413 15.277 1.00 96.88 273 LEU A N 1
ATOM 2052 C CA . LEU A 1 273 ? 14.718 -6.507 14.041 1.00 96.88 273 LEU A CA 1
ATOM 2053 C C . LEU A 1 273 ? 16.136 -5.932 14.233 1.00 96.88 273 LEU A C 1
ATOM 2055 O O . LEU A 1 273 ? 16.277 -4.884 14.874 1.00 96.88 273 LEU A O 1
ATOM 2059 N N . PRO A 1 274 ? 17.178 -6.569 13.666 1.00 96.44 274 PRO A N 1
ATOM 2060 C CA . PRO A 1 274 ? 18.513 -5.976 13.614 1.00 96.44 274 PRO A CA 1
ATOM 2061 C C . PRO A 1 274 ? 18.507 -4.711 12.749 1.00 96.44 274 PRO A C 1
ATOM 2063 O O . PRO A 1 274 ? 17.561 -4.473 11.992 1.00 96.44 274 PRO A O 1
ATOM 2066 N N . ASP A 1 275 ? 19.558 -3.902 12.837 1.00 95.38 275 ASP A N 1
ATOM 2067 C CA . ASP A 1 275 ? 19.665 -2.735 11.963 1.00 95.38 275 ASP A CA 1
ATOM 2068 C C . ASP A 1 275 ? 19.873 -3.183 10.499 1.00 95.38 275 ASP A C 1
ATOM 2070 O O . ASP A 1 275 ? 20.472 -4.236 10.254 1.00 95.38 275 ASP A O 1
ATOM 2074 N N . PRO A 1 276 ? 19.425 -2.416 9.482 1.00 93.31 276 PRO A N 1
ATOM 2075 C CA . PRO A 1 276 ? 19.596 -2.808 8.076 1.00 93.31 276 PRO A CA 1
ATOM 2076 C C . PRO A 1 276 ? 21.057 -3.072 7.668 1.00 93.31 276 PRO A C 1
ATOM 2078 O O . PRO A 1 276 ? 21.348 -3.848 6.749 1.00 93.31 276 PRO A O 1
ATOM 2081 N N . THR A 1 277 ? 22.011 -2.452 8.365 1.00 93.00 277 THR A N 1
ATOM 2082 C CA . THR A 1 277 ? 23.454 -2.691 8.218 1.00 93.00 277 THR A CA 1
ATOM 2083 C C . THR A 1 277 ? 23.862 -4.111 8.619 1.00 93.00 277 THR A C 1
ATOM 2085 O O . THR A 1 277 ? 24.773 -4.658 8.000 1.00 93.00 277 THR A O 1
ATOM 2088 N N . GLU A 1 278 ? 23.132 -4.737 9.537 1.00 95.44 278 GLU A N 1
ATOM 2089 C CA . GLU A 1 278 ? 23.364 -6.077 10.087 1.00 95.44 278 GLU A CA 1
ATOM 2090 C C . GLU A 1 278 ? 22.509 -7.167 9.419 1.00 95.44 278 GLU A C 1
ATOM 2092 O O . GLU A 1 278 ? 22.600 -8.344 9.774 1.00 95.44 278 GLU A O 1
ATOM 2097 N N . PHE A 1 279 ? 21.673 -6.817 8.434 1.00 94.69 279 PHE A N 1
ATOM 2098 C CA . PHE A 1 279 ? 20.929 -7.814 7.666 1.00 94.69 279 PHE A CA 1
ATOM 2099 C C . PHE A 1 279 ? 21.883 -8.822 7.015 1.00 94.69 279 PHE A C 1
ATOM 2101 O O . PHE A 1 279 ? 22.754 -8.459 6.226 1.00 94.69 279 PHE A O 1
ATOM 2108 N N . VAL A 1 280 ? 21.657 -10.109 7.296 1.00 94.75 280 VAL A N 1
ATOM 2109 C CA . VAL A 1 280 ? 22.426 -11.228 6.717 1.00 94.75 280 VAL A CA 1
ATOM 2110 C C . VAL A 1 280 ? 22.133 -11.451 5.230 1.00 94.75 280 VAL A C 1
ATOM 2112 O O . VAL A 1 280 ? 22.874 -12.151 4.543 1.00 94.75 280 VAL A O 1
ATOM 2115 N N . SER A 1 281 ? 21.043 -10.870 4.719 1.00 92.19 281 SER A N 1
ATOM 2116 C CA . SER A 1 281 ? 20.707 -10.925 3.296 1.00 92.19 281 SER A CA 1
ATOM 2117 C C . SER A 1 281 ? 21.675 -10.065 2.489 1.00 92.19 281 SER A C 1
ATOM 2119 O O . SER A 1 281 ? 21.843 -8.880 2.763 1.00 92.19 281 SER A O 1
ATOM 2121 N N . HIS A 1 282 ? 22.265 -10.647 1.446 1.00 92.25 282 HIS A N 1
ATOM 2122 C CA . HIS A 1 282 ? 23.107 -9.915 0.508 1.00 92.25 282 HIS A CA 1
ATOM 2123 C C . HIS A 1 282 ? 22.294 -9.524 -0.730 1.00 92.25 282 HIS A C 1
ATOM 2125 O O . HIS A 1 282 ? 22.082 -10.337 -1.630 1.00 92.25 282 HIS A O 1
ATOM 2131 N N . MET A 1 283 ? 21.813 -8.281 -0.762 1.00 91.31 283 MET A N 1
ATOM 2132 C CA . MET A 1 283 ? 21.009 -7.751 -1.864 1.00 91.31 283 MET A CA 1
ATOM 2133 C C . MET A 1 283 ? 21.776 -6.684 -2.651 1.00 91.31 283 MET A C 1
ATOM 2135 O O . MET A 1 283 ? 22.353 -5.762 -2.071 1.00 91.31 283 MET A O 1
ATOM 2139 N N . GLY A 1 284 ? 21.717 -6.786 -3.980 1.00 91.62 284 GLY A N 1
ATOM 2140 C CA . GLY A 1 284 ? 22.143 -5.747 -4.912 1.00 91.62 284 GLY A CA 1
ATOM 2141 C C . GLY A 1 284 ? 20.967 -5.272 -5.762 1.00 91.62 284 GLY A C 1
ATOM 2142 O O . GLY A 1 284 ? 20.219 -6.087 -6.300 1.00 91.62 284 GLY A O 1
ATOM 2143 N N . LEU A 1 285 ? 20.817 -3.956 -5.885 1.00 91.50 285 LEU A N 1
ATOM 2144 C CA . LEU A 1 285 ? 19.906 -3.304 -6.823 1.00 91.50 285 LEU A CA 1
ATOM 2145 C C . LEU A 1 285 ? 20.768 -2.441 -7.736 1.00 91.50 285 LEU A C 1
ATOM 2147 O O . LEU A 1 285 ? 21.495 -1.588 -7.239 1.00 91.50 285 LEU A O 1
ATOM 2151 N N . VAL A 1 286 ? 20.746 -2.685 -9.046 1.00 90.94 286 VAL A N 1
ATOM 2152 C CA . VAL A 1 286 ? 21.614 -1.933 -9.960 1.00 90.94 286 VAL A CA 1
ATOM 2153 C C . VAL A 1 286 ? 21.125 -0.493 -10.049 1.00 90.94 286 VAL A C 1
ATOM 2155 O O . VAL A 1 286 ? 20.000 -0.249 -10.481 1.00 90.94 286 VAL A O 1
ATOM 2158 N N . GLN A 1 287 ? 21.959 0.450 -9.614 1.00 91.69 287 GLN A N 1
ATOM 2159 C CA . GLN A 1 287 ? 21.641 1.874 -9.646 1.00 91.69 287 GLN A CA 1
ATOM 2160 C C . GLN A 1 287 ? 21.864 2.460 -11.045 1.00 91.69 287 GLN A C 1
ATOM 2162 O O . GLN A 1 287 ? 22.749 2.018 -11.778 1.00 91.69 287 GLN A O 1
ATOM 2167 N N . SER A 1 288 ? 21.105 3.501 -11.393 1.00 91.81 288 SER A N 1
ATOM 2168 C CA . SER A 1 288 ? 21.358 4.319 -12.582 1.00 91.81 288 SER A CA 1
ATOM 2169 C C . SER A 1 288 ? 21.246 5.810 -12.239 1.00 91.81 288 SER A C 1
ATOM 2171 O O . SER A 1 288 ? 20.134 6.340 -12.199 1.00 91.81 288 SER A O 1
ATOM 2173 N N . PRO A 1 289 ? 22.379 6.494 -11.988 1.00 92.00 289 PRO A N 1
ATOM 2174 C CA . PRO A 1 289 ? 22.404 7.943 -11.780 1.00 92.00 289 PRO A CA 1
ATOM 2175 C C . PRO A 1 289 ? 21.771 8.709 -12.949 1.00 92.00 289 PRO A C 1
ATOM 2177 O O . PRO A 1 289 ? 20.889 9.532 -12.739 1.00 92.00 289 PRO A O 1
ATOM 2180 N N . ASP A 1 290 ? 22.119 8.346 -14.187 1.00 91.56 290 ASP A N 1
ATOM 2181 C CA . ASP A 1 290 ? 21.610 8.969 -15.414 1.00 91.56 290 ASP A CA 1
ATOM 2182 C C . ASP A 1 290 ? 20.074 9.032 -15.445 1.00 91.56 290 ASP A C 1
ATOM 2184 O O . ASP A 1 290 ? 19.499 10.063 -15.788 1.00 91.56 290 ASP A O 1
ATOM 2188 N N . THR A 1 291 ? 19.384 7.963 -15.026 1.00 90.50 291 THR A N 1
ATOM 2189 C CA . THR A 1 291 ? 17.909 7.951 -15.029 1.00 90.50 291 THR A CA 1
ATOM 2190 C C . THR A 1 291 ? 17.288 8.958 -14.064 1.00 90.50 291 THR A C 1
ATOM 2192 O O . THR A 1 291 ? 16.209 9.471 -14.357 1.00 90.50 291 THR A O 1
ATOM 2195 N N . LEU A 1 292 ? 17.958 9.294 -12.955 1.00 93.06 292 LEU A N 1
ATOM 2196 C CA . LEU A 1 292 ? 17.496 10.347 -12.047 1.00 93.06 292 LEU A CA 1
ATOM 2197 C C . LEU A 1 292 ? 17.643 11.720 -12.704 1.00 93.06 292 LEU A C 1
ATOM 2199 O O . LEU A 1 292 ? 16.694 12.502 -12.689 1.00 93.06 292 LEU A O 1
ATOM 2203 N N . ALA A 1 293 ? 18.793 11.992 -13.323 1.00 94.00 293 ALA A N 1
ATOM 2204 C CA . ALA A 1 293 ? 19.018 13.235 -14.055 1.00 94.00 293 ALA A CA 1
ATOM 2205 C C . ALA A 1 293 ? 17.996 13.427 -15.188 1.00 94.00 293 ALA A C 1
ATOM 2207 O O . ALA A 1 293 ? 17.370 14.481 -15.273 1.00 94.00 293 ALA A O 1
ATOM 2208 N N . ILE A 1 294 ? 17.752 12.382 -15.988 1.00 92.25 294 ILE A N 1
ATOM 2209 C CA . ILE A 1 294 ? 16.768 12.396 -17.080 1.00 92.25 294 ILE A CA 1
ATOM 2210 C C . ILE A 1 294 ? 15.351 12.624 -16.543 1.00 92.25 294 ILE A C 1
ATOM 2212 O O . ILE A 1 294 ? 14.641 13.493 -17.043 1.00 92.25 294 ILE A O 1
ATOM 2216 N N . HIS A 1 295 ? 14.927 11.857 -15.533 1.00 91.75 295 HIS A N 1
ATOM 2217 C CA . HIS A 1 295 ? 13.556 11.927 -15.023 1.00 91.75 295 HIS A CA 1
ATOM 2218 C C . HIS A 1 295 ? 13.231 13.287 -14.398 1.00 91.75 295 HIS A C 1
ATOM 2220 O O . HIS A 1 295 ? 12.140 13.813 -14.606 1.00 91.75 295 HIS A O 1
ATOM 2226 N N . TYR A 1 296 ? 14.173 13.853 -13.642 1.00 94.06 296 TYR A N 1
ATOM 2227 C CA . TYR A 1 296 ? 13.984 15.129 -12.954 1.00 94.06 296 TYR A CA 1
ATOM 2228 C C . TYR A 1 296 ? 14.462 16.341 -13.768 1.00 94.06 296 TYR A C 1
ATOM 2230 O O . TYR A 1 296 ? 14.296 17.469 -13.311 1.00 94.06 296 TYR A O 1
ATOM 2238 N N . GLY A 1 297 ? 15.031 16.133 -14.961 1.00 96.38 297 GLY A N 1
ATOM 2239 C CA . GLY A 1 297 ? 15.520 17.203 -15.833 1.00 96.38 297 GLY A CA 1
ATOM 2240 C C . GLY A 1 297 ? 16.663 18.021 -15.225 1.00 96.38 297 GLY A C 1
ATOM 2241 O O . GLY A 1 297 ? 16.714 19.233 -15.423 1.00 96.38 297 GLY A O 1
ATOM 2242 N N . VAL A 1 298 ? 17.550 17.385 -14.453 1.00 97.81 298 VAL A N 1
ATOM 2243 C CA . VAL A 1 298 ? 18.675 18.054 -13.776 1.00 97.81 298 VAL A CA 1
ATOM 2244 C C . VAL A 1 298 ? 20.006 17.706 -14.431 1.00 97.81 298 VAL A C 1
ATOM 2246 O O . VAL A 1 298 ? 20.171 16.629 -14.996 1.00 97.81 298 VAL A O 1
ATOM 2249 N N . GLU A 1 299 ? 20.981 18.608 -14.333 1.00 96.81 299 GLU A N 1
ATOM 2250 C CA . GLU A 1 299 ? 22.323 18.364 -14.865 1.00 96.81 299 GLU A CA 1
ATOM 2251 C C . GLU A 1 299 ? 23.020 17.223 -14.108 1.00 96.81 299 GLU A C 1
ATOM 2253 O O . GLU A 1 299 ? 23.014 17.177 -12.869 1.00 96.81 299 GLU A O 1
ATOM 2258 N N . MET A 1 300 ? 23.656 16.319 -14.857 1.00 94.25 300 MET A N 1
ATOM 2259 C CA . MET A 1 300 ? 24.440 15.218 -14.304 1.00 94.25 300 MET A CA 1
ATOM 2260 C C . MET A 1 300 ? 25.525 15.727 -13.351 1.00 94.25 300 MET A C 1
ATOM 2262 O O . MET A 1 300 ? 26.238 16.685 -13.625 1.00 94.25 300 MET A O 1
ATOM 2266 N N . TRP A 1 301 ? 25.654 15.049 -12.212 1.00 93.19 301 TRP A N 1
ATOM 2267 C CA . TRP A 1 301 ? 26.618 15.347 -11.134 1.00 93.19 301 TRP A CA 1
ATOM 2268 C C . TRP A 1 301 ? 26.490 16.730 -10.476 1.00 93.19 301 TRP A C 1
ATOM 2270 O O . TRP A 1 301 ? 27.303 17.064 -9.613 1.00 93.19 301 TRP A O 1
ATOM 2280 N N . SER A 1 302 ? 25.463 17.511 -10.818 1.00 97.50 302 SER A N 1
ATOM 2281 C CA . SER A 1 302 ? 25.135 18.748 -10.111 1.00 97.50 302 SER A CA 1
ATOM 2282 C C . SER A 1 302 ? 24.763 18.477 -8.649 1.00 97.50 302 SER A C 1
ATOM 2284 O O . SER A 1 302 ? 24.393 17.362 -8.271 1.00 97.50 302 SER A O 1
ATOM 2286 N N . LYS A 1 303 ? 24.808 19.516 -7.805 1.00 98.25 303 LYS A N 1
ATOM 2287 C CA . LYS A 1 303 ? 24.395 19.415 -6.394 1.00 98.25 303 LYS A CA 1
ATOM 2288 C C . LYS A 1 303 ? 22.971 18.861 -6.244 1.00 98.25 303 LYS A C 1
ATOM 2290 O O . LYS A 1 303 ? 22.714 18.082 -5.331 1.00 98.25 303 LYS A O 1
ATOM 2295 N N . GLU A 1 304 ? 22.064 19.242 -7.141 1.00 98.19 304 GLU A N 1
ATOM 2296 C CA . GLU A 1 304 ? 20.686 18.749 -7.118 1.00 98.19 304 GLU A CA 1
ATOM 2297 C C . GLU A 1 304 ? 20.598 17.272 -7.524 1.00 98.19 304 GLU A C 1
ATOM 2299 O O . GLU A 1 304 ? 19.890 16.499 -6.882 1.00 98.19 304 GLU A O 1
ATOM 2304 N N . HIS A 1 305 ? 21.377 16.842 -8.520 1.00 97.56 305 HIS A N 1
ATOM 2305 C CA . HIS A 1 305 ? 21.469 15.427 -8.873 1.00 97.56 305 HIS A CA 1
ATOM 2306 C C . HIS A 1 305 ? 22.009 14.572 -7.715 1.00 97.56 305 HIS A C 1
ATOM 2308 O O . HIS A 1 305 ? 21.447 13.517 -7.421 1.00 97.56 305 HIS A O 1
ATOM 2314 N N . TRP A 1 306 ? 23.037 15.044 -6.997 1.00 97.25 306 TRP A N 1
ATOM 2315 C CA . TRP A 1 306 ? 23.528 14.374 -5.785 1.00 97.25 306 TRP A CA 1
ATOM 2316 C C . TRP A 1 306 ? 22.456 14.266 -4.702 1.00 97.25 306 TRP A C 1
ATOM 2318 O O . TRP A 1 306 ? 22.276 13.190 -4.146 1.00 97.25 306 TRP A O 1
ATOM 2328 N N . ARG A 1 307 ? 21.658 15.318 -4.485 1.00 97.75 307 ARG A N 1
ATOM 2329 C CA . ARG A 1 307 ? 20.534 15.285 -3.536 1.00 97.75 307 ARG A CA 1
ATOM 2330 C C . ARG A 1 307 ? 19.486 14.220 -3.894 1.00 97.75 307 ARG A C 1
ATOM 2332 O O . ARG A 1 307 ? 18.908 13.589 -3.009 1.00 97.75 307 ARG A O 1
ATOM 2339 N N . LEU A 1 308 ? 19.218 14.015 -5.186 1.00 97.06 308 LEU A N 1
ATOM 2340 C CA . LEU A 1 308 ? 18.315 12.959 -5.662 1.00 97.06 308 LEU A CA 1
ATOM 2341 C C . LEU A 1 308 ? 18.926 11.565 -5.481 1.00 97.06 308 LEU A C 1
ATOM 2343 O O . LEU A 1 308 ? 18.220 10.640 -5.068 1.00 97.06 308 LEU A O 1
ATOM 2347 N N . MET A 1 309 ? 20.227 11.417 -5.749 1.00 96.00 309 MET A N 1
ATOM 2348 C CA . MET A 1 309 ? 20.951 10.178 -5.471 1.00 96.00 309 MET A CA 1
ATOM 2349 C C . MET A 1 309 ? 20.919 9.849 -3.977 1.00 96.00 309 MET A C 1
ATOM 2351 O O . MET A 1 309 ? 20.526 8.735 -3.644 1.00 96.00 309 MET A O 1
ATOM 2355 N N . ASP A 1 310 ? 21.216 10.798 -3.086 1.00 96.88 310 ASP A N 1
ATOM 2356 C CA . ASP A 1 310 ? 21.165 10.603 -1.630 1.00 96.88 310 ASP A CA 1
ATOM 2357 C C . ASP A 1 310 ? 19.813 10.030 -1.199 1.00 96.88 310 ASP A C 1
ATOM 2359 O O . ASP A 1 310 ? 19.755 8.978 -0.562 1.00 96.88 310 ASP A O 1
ATOM 2363 N N . ARG A 1 311 ? 18.708 10.624 -1.669 1.00 94.94 311 ARG A N 1
ATOM 2364 C CA . ARG A 1 311 ? 17.355 10.111 -1.405 1.00 94.94 311 ARG A CA 1
ATOM 2365 C C . ARG A 1 311 ? 17.156 8.678 -1.913 1.00 94.94 311 ARG A C 1
ATOM 2367 O O . ARG A 1 311 ? 16.516 7.864 -1.245 1.00 94.94 311 ARG A O 1
ATOM 2374 N N . SER A 1 312 ? 17.678 8.346 -3.095 1.00 94.75 312 SER A N 1
ATOM 2375 C CA . SER A 1 312 ? 17.622 6.978 -3.625 1.00 94.75 312 SER A CA 1
ATOM 2376 C C . SER A 1 312 ? 18.431 6.002 -2.762 1.00 94.75 312 SER A C 1
ATOM 2378 O O . SER A 1 312 ? 17.983 4.879 -2.519 1.00 94.75 312 SER A O 1
ATOM 2380 N N . PHE A 1 313 ? 19.607 6.410 -2.281 1.00 95.19 313 PHE A N 1
ATOM 2381 C CA . PHE A 1 313 ? 20.460 5.602 -1.409 1.00 95.19 313 PHE A CA 1
ATOM 2382 C C . PHE A 1 313 ? 19.876 5.437 -0.003 1.00 95.19 313 PHE A C 1
ATOM 2384 O O . PHE A 1 313 ? 19.954 4.339 0.540 1.00 95.19 313 PHE A O 1
ATOM 2391 N N . GLU A 1 314 ? 19.202 6.444 0.552 1.00 94.06 314 GLU A N 1
ATOM 2392 C CA . GLU A 1 314 ? 18.455 6.333 1.814 1.00 94.06 314 GLU A CA 1
ATOM 2393 C C . GLU A 1 314 ? 17.359 5.257 1.741 1.00 94.06 314 GLU A C 1
ATOM 2395 O O . GLU A 1 314 ? 17.181 4.470 2.675 1.00 94.06 314 GLU A O 1
ATOM 2400 N N . LEU A 1 315 ? 16.632 5.182 0.619 1.00 92.75 315 LEU A N 1
ATOM 2401 C CA . LEU A 1 315 ? 15.617 4.146 0.394 1.00 92.75 315 LEU A CA 1
ATOM 2402 C C . LEU A 1 315 ? 16.247 2.755 0.245 1.00 92.75 315 LEU A C 1
ATOM 2404 O O . LEU A 1 315 ? 15.758 1.791 0.830 1.00 92.75 315 LEU A O 1
ATOM 2408 N N . MET A 1 316 ? 17.350 2.641 -0.499 1.00 94.69 316 MET A N 1
ATOM 2409 C CA . MET A 1 316 ? 18.095 1.383 -0.626 1.00 94.69 316 MET A CA 1
ATOM 2410 C C . MET A 1 316 ? 18.707 0.928 0.707 1.00 94.69 316 MET A C 1
ATOM 2412 O O . MET A 1 316 ? 18.719 -0.269 1.004 1.00 94.69 316 MET A O 1
ATOM 2416 N N . GLY A 1 317 ? 19.171 1.870 1.529 1.00 93.75 317 GLY A N 1
ATOM 2417 C CA . GLY A 1 317 ? 19.731 1.614 2.853 1.00 93.75 317 GLY A CA 1
ATOM 2418 C C . GLY A 1 317 ? 18.714 0.986 3.803 1.00 93.75 317 GLY A C 1
ATOM 2419 O O . GLY A 1 317 ? 19.055 0.042 4.511 1.00 93.75 317 GLY A O 1
ATOM 2420 N N . GLN A 1 318 ? 17.445 1.410 3.743 1.00 91.69 318 GLN A N 1
ATOM 2421 C CA . GLN A 1 318 ? 16.348 0.794 4.511 1.00 91.69 318 GLN A CA 1
ATOM 2422 C C . GLN A 1 318 ? 16.144 -0.690 4.174 1.00 91.69 318 GLN A C 1
ATOM 2424 O O . GLN A 1 318 ? 15.701 -1.459 5.023 1.00 91.69 318 GLN A O 1
ATOM 2429 N N . LEU A 1 319 ? 16.478 -1.105 2.949 1.00 91.94 319 LEU A N 1
ATOM 2430 C CA . LEU A 1 319 ? 16.387 -2.499 2.514 1.00 91.94 319 LEU A CA 1
ATOM 2431 C C . LEU A 1 319 ? 17.673 -3.298 2.797 1.00 91.94 319 LEU A C 1
ATOM 2433 O O . LEU A 1 319 ? 17.726 -4.493 2.515 1.00 91.94 319 LEU A O 1
ATOM 2437 N N . GLY A 1 320 ? 18.719 -2.657 3.324 1.00 94.31 320 GLY A N 1
ATOM 2438 C CA . GLY A 1 320 ? 20.012 -3.291 3.564 1.00 94.31 320 GLY A CA 1
ATOM 2439 C C . GLY A 1 320 ? 20.763 -3.652 2.279 1.00 94.31 320 GLY A C 1
ATOM 2440 O O . GLY A 1 320 ? 21.478 -4.651 2.264 1.00 94.31 320 GLY A O 1
ATOM 2441 N N . VAL A 1 321 ? 20.615 -2.873 1.197 1.00 95.75 321 VAL A N 1
ATOM 2442 C CA . VAL A 1 321 ? 21.418 -3.053 -0.031 1.00 95.75 321 VAL A CA 1
ATOM 2443 C C . VAL A 1 321 ? 22.914 -2.989 0.308 1.00 95.75 321 VAL A C 1
ATOM 2445 O O . VAL A 1 321 ? 23.358 -2.072 0.997 1.00 95.75 321 VAL A O 1
ATOM 2448 N N . LYS A 1 322 ? 23.695 -3.963 -0.180 1.00 94.56 322 LYS A N 1
ATOM 2449 C CA . LYS A 1 322 ? 25.137 -4.111 0.116 1.00 94.56 322 LYS A CA 1
ATOM 2450 C C . LYS A 1 322 ? 26.050 -3.874 -1.089 1.00 94.56 322 LYS A C 1
ATOM 2452 O O . LYS A 1 322 ? 27.263 -4.004 -0.962 1.00 94.56 322 LYS A O 1
ATOM 2457 N N . VAL A 1 323 ? 25.483 -3.562 -2.255 1.00 94.31 323 VAL A N 1
ATOM 2458 C CA . VAL A 1 323 ? 26.227 -3.439 -3.516 1.00 94.31 323 VAL A CA 1
ATOM 2459 C C . VAL A 1 323 ? 26.022 -2.056 -4.121 1.00 94.31 323 VAL A C 1
ATOM 2461 O O . VAL A 1 323 ? 24.885 -1.626 -4.328 1.00 94.31 323 VAL A O 1
ATOM 2464 N N . VAL A 1 324 ? 27.132 -1.396 -4.449 1.00 93.19 324 VAL A N 1
ATOM 2465 C CA . VAL A 1 324 ? 27.164 -0.146 -5.215 1.00 93.19 324 VAL A CA 1
ATOM 2466 C C . VAL A 1 324 ? 27.780 -0.434 -6.578 1.00 93.19 324 VAL A C 1
ATOM 2468 O O . VAL A 1 324 ? 28.902 -0.931 -6.663 1.00 93.19 324 VAL A O 1
ATOM 2471 N N . TYR A 1 325 ? 27.040 -0.136 -7.642 1.00 90.19 325 TYR A N 1
ATOM 2472 C CA . TYR A 1 325 ? 27.502 -0.305 -9.013 1.00 90.19 325 TYR A CA 1
ATOM 2473 C C . TYR A 1 325 ? 28.149 0.987 -9.509 1.00 90.19 325 TYR A C 1
ATOM 2475 O O . TYR A 1 325 ? 27.529 2.048 -9.492 1.00 90.19 325 TYR A O 1
ATOM 2483 N N . LEU A 1 326 ? 29.392 0.883 -9.981 1.00 88.94 326 LEU A N 1
ATOM 2484 C CA . LEU A 1 326 ? 30.142 1.997 -10.557 1.00 88.94 326 LEU A CA 1
ATOM 2485 C C . LEU A 1 326 ? 30.326 1.756 -12.063 1.00 88.94 326 LEU A C 1
ATOM 2487 O O . LEU A 1 326 ? 31.043 0.824 -12.440 1.00 88.94 326 LEU A O 1
ATOM 2491 N N . PRO A 1 327 ? 29.700 2.559 -12.944 1.00 86.19 327 PRO A N 1
ATOM 2492 C CA . PRO A 1 327 ? 29.971 2.507 -14.375 1.00 86.19 327 PRO A CA 1
ATOM 2493 C C . PRO A 1 327 ? 31.422 2.917 -14.660 1.00 86.19 327 PRO A C 1
ATOM 2495 O O . PRO A 1 327 ? 31.783 4.089 -14.559 1.00 86.19 327 PRO A O 1
ATOM 2498 N N . LEU A 1 328 ? 32.266 1.942 -15.011 1.00 89.19 328 LEU A N 1
ATOM 2499 C CA . LEU A 1 328 ? 33.685 2.175 -15.329 1.00 89.19 3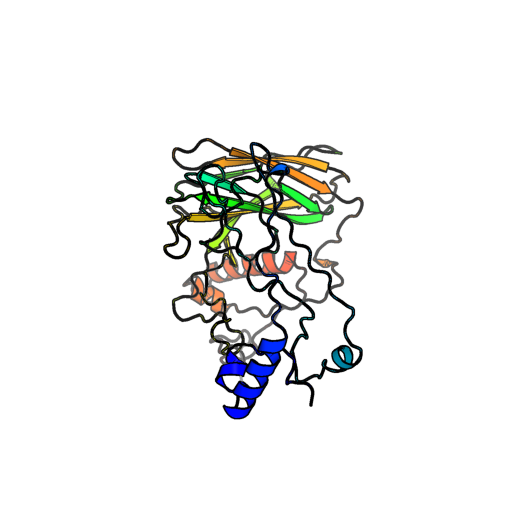28 LEU A CA 1
ATOM 2500 C C . LEU A 1 328 ? 33.906 2.676 -16.762 1.00 89.19 328 LEU A C 1
ATOM 2502 O O . LEU A 1 328 ? 34.975 3.197 -17.075 1.00 89.19 328 LEU A O 1
ATOM 2506 N N . LEU A 1 329 ? 32.914 2.466 -17.631 1.00 88.81 329 LEU A N 1
ATOM 2507 C CA . LEU A 1 329 ? 32.922 2.824 -19.044 1.00 88.81 329 LEU A CA 1
ATOM 2508 C C . LEU A 1 329 ? 31.566 3.433 -19.420 1.00 88.81 329 LEU A C 1
ATOM 2510 O O . LEU A 1 329 ? 30.511 2.946 -18.994 1.00 88.81 329 LEU A O 1
ATOM 2514 N N . ALA A 1 330 ? 31.606 4.475 -20.247 1.00 88.38 330 ALA A N 1
ATOM 2515 C CA . ALA A 1 330 ? 30.421 5.043 -20.877 1.00 88.38 330 ALA A CA 1
ATOM 2516 C C . ALA A 1 330 ? 29.877 4.099 -21.965 1.00 88.38 330 ALA A C 1
ATOM 2518 O O . ALA A 1 330 ? 30.621 3.300 -22.535 1.00 88.38 330 ALA A O 1
ATOM 2519 N N . GLN A 1 331 ? 28.581 4.212 -22.250 1.00 87.69 331 GLN A N 1
ATOM 2520 C CA . GLN A 1 331 ? 27.861 3.554 -23.345 1.00 87.69 331 GLN A CA 1
ATOM 2521 C C . GLN A 1 331 ? 27.961 2.020 -23.337 1.00 87.69 331 GLN A C 1
ATOM 2523 O O . GLN A 1 331 ? 28.097 1.385 -24.380 1.00 87.69 331 GLN A O 1
ATOM 2528 N N . THR A 1 332 ? 27.880 1.408 -22.150 1.00 82.69 332 THR A N 1
ATOM 2529 C CA . THR A 1 332 ? 27.914 -0.056 -22.000 1.00 82.69 332 THR A CA 1
ATOM 2530 C C . THR A 1 332 ? 26.528 -0.639 -21.700 1.00 82.69 332 THR A C 1
ATOM 2532 O O . THR A 1 332 ? 25.629 -0.556 -22.530 1.00 82.69 332 THR A O 1
ATOM 2535 N N . TYR A 1 333 ? 26.334 -1.249 -20.526 1.00 70.44 333 TYR A N 1
ATOM 2536 C CA . TYR A 1 333 ? 25.215 -2.146 -20.221 1.00 70.44 333 TYR A CA 1
ATOM 2537 C C . TYR A 1 333 ? 23.834 -1.487 -20.356 1.00 70.44 333 TYR A C 1
ATOM 2539 O O . TYR A 1 333 ? 22.931 -2.074 -20.946 1.00 70.44 333 TYR A O 1
ATOM 2547 N N . PHE A 1 334 ? 23.679 -0.262 -19.848 1.00 75.06 334 PHE A N 1
ATOM 2548 C CA . PHE A 1 334 ? 22.433 0.511 -19.949 1.00 75.06 334 PHE A CA 1
ATOM 2549 C C . PHE A 1 334 ? 22.528 1.691 -20.924 1.00 75.06 334 PHE A C 1
ATOM 2551 O O . PHE A 1 334 ? 21.623 2.518 -20.959 1.00 75.06 334 PHE A O 1
ATOM 2558 N N . GLY A 1 335 ? 23.614 1.793 -21.698 1.00 81.88 335 GLY A N 1
ATOM 2559 C CA . GLY A 1 335 ? 23.838 2.935 -22.587 1.00 81.88 335 GLY A CA 1
ATOM 2560 C C . GLY A 1 335 ? 24.064 4.268 -21.859 1.00 81.88 335 GLY A C 1
ATOM 2561 O O . GLY A 1 335 ? 23.838 5.312 -22.457 1.00 81.88 335 GLY A O 1
ATOM 2562 N N . ASN A 1 336 ? 24.496 4.238 -20.591 1.00 85.19 336 ASN A N 1
ATOM 2563 C CA . ASN A 1 336 ? 24.817 5.423 -19.782 1.00 85.19 336 ASN A CA 1
ATOM 2564 C C . ASN A 1 336 ? 25.798 6.353 -20.512 1.00 85.19 336 ASN A C 1
ATOM 2566 O O . ASN A 1 336 ? 26.824 5.891 -21.007 1.00 85.19 336 ASN 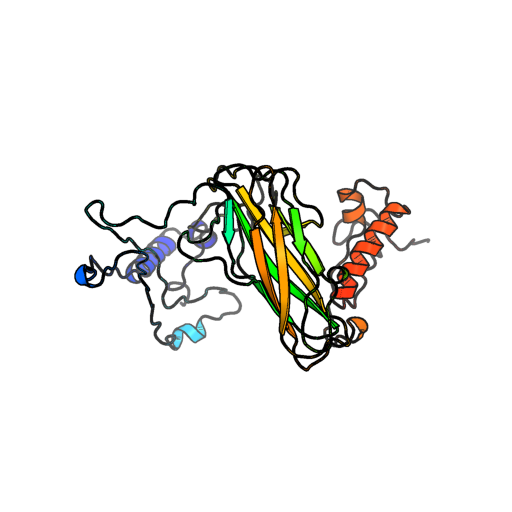A O 1
ATOM 2570 N N . GLU A 1 337 ? 25.513 7.651 -20.570 1.00 85.56 337 GLU A N 1
ATOM 2571 C CA . GLU A 1 337 ? 26.344 8.604 -21.319 1.00 85.56 337 GLU A CA 1
ATOM 2572 C C . GLU A 1 337 ? 27.667 8.877 -20.591 1.00 85.56 337 GLU A C 1
ATOM 2574 O O . GLU A 1 337 ? 28.721 9.003 -21.213 1.00 85.56 337 GLU A O 1
ATOM 2579 N N . HIS A 1 338 ? 27.633 8.898 -19.257 1.00 86.62 338 HIS A N 1
ATOM 2580 C CA . HIS A 1 338 ? 28.794 9.196 -18.425 1.00 86.62 338 HIS A CA 1
ATOM 2581 C C . HIS A 1 338 ? 29.523 7.931 -17.940 1.00 86.62 338 HIS A C 1
ATOM 2583 O O . HIS A 1 338 ? 28.920 6.886 -17.696 1.00 86.62 338 HIS A O 1
ATOM 2589 N N . SER A 1 339 ? 30.836 8.059 -17.723 1.00 88.44 339 SER A N 1
ATOM 2590 C CA . SER A 1 339 ? 31.660 7.135 -16.929 1.00 88.44 339 SER A CA 1
ATOM 2591 C C . SER A 1 339 ? 32.001 7.777 -15.582 1.00 88.44 339 SER A C 1
ATOM 2593 O O . SER A 1 339 ? 32.264 8.980 -15.529 1.00 88.44 339 SER A O 1
ATOM 2595 N N . MET A 1 340 ? 32.063 6.986 -14.507 1.00 89.69 340 MET A N 1
ATOM 2596 C CA . MET A 1 340 ? 32.560 7.445 -13.200 1.00 89.69 340 MET A CA 1
ATOM 2597 C C . MET A 1 340 ? 34.091 7.386 -13.081 1.00 89.69 340 MET A C 1
ATOM 2599 O O . MET A 1 340 ? 34.652 7.888 -12.110 1.00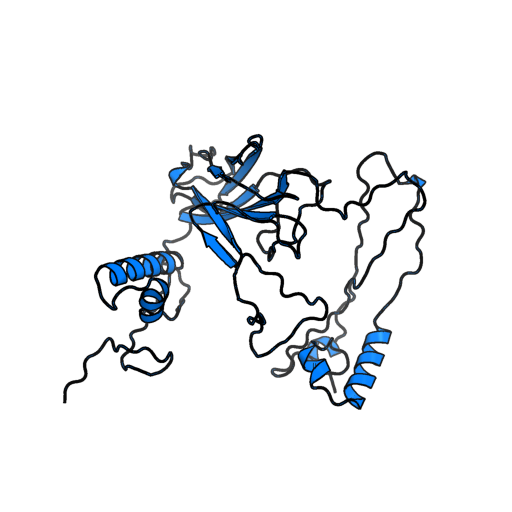 89.69 340 MET A O 1
ATOM 2603 N N . VAL A 1 341 ? 34.781 6.795 -14.063 1.00 90.88 341 VAL A N 1
ATOM 2604 C CA . VAL A 1 341 ? 36.248 6.703 -14.114 1.00 90.88 341 VAL A CA 1
ATOM 2605 C C . VAL A 1 341 ? 36.771 7.388 -15.373 1.00 90.88 341 VAL A C 1
ATOM 2607 O O . VAL A 1 341 ? 36.291 7.131 -16.481 1.00 90.88 341 VAL A O 1
ATOM 2610 N N . ARG A 1 342 ? 37.776 8.255 -15.203 1.00 89.56 342 ARG A N 1
ATOM 2611 C CA . ARG A 1 342 ? 38.523 8.872 -16.308 1.00 89.56 342 ARG A CA 1
ATOM 2612 C C . ARG A 1 342 ? 39.711 7.989 -16.674 1.00 89.56 342 ARG A C 1
ATOM 2614 O O . ARG A 1 342 ? 40.543 7.699 -15.822 1.00 89.56 342 ARG A O 1
ATOM 2621 N N . TRP A 1 343 ? 39.803 7.610 -17.942 1.00 89.44 343 TRP A N 1
ATOM 2622 C CA . TRP A 1 343 ? 40.916 6.835 -18.485 1.00 89.44 343 TRP A CA 1
ATOM 2623 C C . TRP A 1 343 ? 41.851 7.782 -19.244 1.00 89.44 343 TRP A C 1
ATOM 2625 O O . TRP A 1 343 ? 41.428 8.409 -20.214 1.00 89.44 343 TRP A O 1
ATOM 2635 N N . ILE A 1 344 ? 43.094 7.921 -18.781 1.00 92.06 344 ILE A N 1
ATOM 2636 C CA . ILE A 1 344 ? 44.124 8.780 -19.387 1.00 92.06 344 ILE A CA 1
ATOM 2637 C C . ILE A 1 344 ? 45.224 7.865 -19.921 1.00 92.06 344 ILE A C 1
ATOM 2639 O O . ILE A 1 344 ? 45.624 6.930 -19.228 1.00 92.06 344 ILE A O 1
ATOM 2643 N N . LYS A 1 345 ? 45.649 8.107 -21.162 1.00 87.19 345 LYS A N 1
ATOM 2644 C CA . LYS A 1 345 ? 46.693 7.331 -21.830 1.00 87.19 345 LYS A CA 1
ATOM 2645 C C . LYS A 1 345 ? 48.082 7.833 -21.467 1.00 87.19 345 LYS A C 1
ATOM 2647 O O . LYS A 1 345 ? 48.257 9.072 -21.476 1.00 87.19 345 LYS A O 1
#

Foldseek 3Di:
DQPLQFDDFVVCLVPDDPVSNVSSVVNVVVVDDDDPDDDDPPVPDDPDDDDDDDDDDFDDDDPVQVVNPDPPDPTHNPRDDDDDDDDDDPDDPDDDQPDADAAKDKAFDDPPDFDFLQDHDRPRDDHAAFEWEEAAQAKIKTKMKIKHLFKFAPKDKAWQWWADPPGTQGSVQKQKKKFDFDCPDPPPPVDPPPRPDGPVDDPGGTRDDIHSDDPNMFGRDPVRSIGMMMIMMMGRHHQPDAFAKTKIWMWIDTVVDDIDTHIYIYGYDPDGDDQLLPDPDADADADDLVVQCVVVVHDRPDPVSVVSVVVVVVVVSSNSHDDDDAAQDACPDVNHRDHPDDDDD

Sequence (345 aa):
KGDLYAVPNPYQLAHMKPDVKKVKLALLATRYRTLDAADLPLKALRKGVNVLAIEVHRSDYHPKAATYTTRKSKQAWLPCAVVDGRLTVEGAGVVANRARPKGLQIWNPDRNDRLSGAEYGDPNEPLKPMDIFGAPNGAFSGQIVVGSDGPIVGLSARATDLIGPGGKIPSSAIRVRYGLLADHGENHVESYRGRQQTPYGRTRRRFDGLAETPPTEAPVDARGGGAVVPVWVTVNVPAEAKAGVYSGRLTVTTAGGRAVAVPVNLTVAAWRLPDPTEFVSHMGLVQSPDTLAIHYGVEMWSKEHWRLMDRSFELMGQLGVKVVYLPLLAQTYFGNEHSMVRWIK

Organism: NCBI:txid412755